Protein AF-A0A5E4R7G2-F1 (afdb_monomer_lite)

Organism: NCBI:txid189913

Sequence (278 aa):
MIGAQIEEIESAIRVGAFKIMEIKEKINNVEDTVFSAFCKEIGVANIRQYEEQDLPAQLERNNRRMDFEAQIERIASTLKFEVSRDTLENVTRWERAVQEGKAELELQRQVKAQLQVDIGHEMSRAVALSETCSDKCRVMEQVDVKIAQIRNELASIHKDIVTVQIQIDECEARIESKKSERHKYQRQCQINGLRLPLLQGNWDDIEDSETSSMSTAELYARDERIRVDFSYLSDSLKNVEEADFKQIAEELQKKINERERILKQIQAPNLKGKNVQD

Radius of gyration: 86.42 Å; chains: 1; bounding box: 148×67×239 Å

Structure (mmCIF, N/CA/C/O backbone):
data_AF-A0A5E4R7G2-F1
#
_entry.id   AF-A0A5E4R7G2-F1
#
loop_
_atom_site.group_PDB
_atom_site.id
_atom_site.type_symbol
_atom_site.label_atom_id
_atom_site.label_alt_id
_atom_site.label_comp_id
_atom_site.label_asym_id
_atom_site.label_entity_id
_atom_site.label_seq_id
_atom_site.pdbx_PDB_ins_code
_atom_site.Cartn_x
_atom_site.Cartn_y
_atom_site.Cartn_z
_atom_site.occupancy
_atom_site.B_iso_or_equiv
_atom_site.auth_seq_id
_atom_site.auth_comp_id
_atom_site.auth_asym_id
_atom_site.auth_atom_id
_atom_site.pdbx_PDB_model_num
ATOM 1 N N . MET A 1 1 ? -16.774 -40.604 126.077 1.00 54.31 1 MET A N 1
ATOM 2 C CA . MET A 1 1 ? -17.052 -39.292 126.703 1.00 54.31 1 MET A CA 1
ATOM 3 C C . MET A 1 1 ? -17.591 -38.273 125.678 1.00 54.31 1 MET A C 1
ATOM 5 O O . MET A 1 1 ? -17.317 -37.094 125.805 1.00 54.31 1 MET A O 1
ATOM 9 N N . ILE A 1 2 ? -18.355 -38.730 124.666 1.00 56.59 2 ILE A N 1
ATOM 10 C CA . ILE A 1 2 ? -18.909 -37.911 123.561 1.00 56.59 2 ILE A CA 1
ATOM 11 C C . ILE A 1 2 ? -20.456 -38.012 123.521 1.00 56.59 2 ILE A C 1
ATOM 13 O O . ILE A 1 2 ? -21.119 -37.055 123.155 1.00 56.59 2 ILE A O 1
ATOM 17 N N . GLY A 1 3 ? -21.057 -39.116 123.996 1.00 58.28 3 GLY A N 1
ATOM 18 C CA . GLY A 1 3 ? -22.521 -39.303 124.025 1.00 58.28 3 GLY A CA 1
ATOM 19 C C . GLY A 1 3 ? -23.289 -38.393 124.996 1.00 58.28 3 GLY A C 1
ATOM 20 O O . GLY A 1 3 ? -24.372 -37.938 124.656 1.00 58.28 3 GLY A O 1
ATOM 21 N N . ALA A 1 4 ? -22.709 -38.043 126.151 1.00 61.12 4 ALA A N 1
ATOM 22 C CA . ALA A 1 4 ? -23.360 -37.143 127.115 1.00 61.12 4 ALA A CA 1
ATOM 23 C C . ALA A 1 4 ? -23.474 -35.695 126.596 1.00 61.12 4 ALA A C 1
ATOM 25 O O . ALA A 1 4 ? -24.438 -35.001 126.895 1.00 61.12 4 ALA A O 1
ATOM 26 N N . GLN A 1 5 ? -22.521 -35.256 125.766 1.00 58.47 5 GLN A N 1
ATOM 27 C CA . GLN A 1 5 ? -22.565 -33.934 125.131 1.00 58.47 5 GLN A CA 1
ATOM 28 C C . GLN A 1 5 ? -23.581 -33.885 123.980 1.00 58.47 5 GLN A C 1
ATOM 30 O O . GLN A 1 5 ? -24.149 -32.832 123.711 1.00 58.47 5 GLN A O 1
ATOM 35 N N . ILE A 1 6 ? -23.853 -35.021 123.329 1.00 61.69 6 ILE A N 1
ATOM 36 C CA . ILE A 1 6 ? -24.897 -35.134 122.301 1.00 61.69 6 ILE A CA 1
ATOM 37 C C . ILE A 1 6 ? -26.288 -35.085 122.947 1.00 61.69 6 ILE A C 1
ATOM 39 O O . ILE A 1 6 ? -27.138 -34.352 122.458 1.00 61.69 6 ILE A O 1
ATOM 43 N N . GLU A 1 7 ? -26.511 -35.763 124.077 1.00 65.25 7 GLU A N 1
ATOM 44 C CA . GLU A 1 7 ? -27.792 -35.697 124.806 1.00 65.25 7 GLU A CA 1
ATOM 45 C C . GLU A 1 7 ? -28.100 -34.305 125.368 1.00 65.25 7 GLU A C 1
ATOM 47 O O . GLU A 1 7 ? -29.253 -33.875 125.353 1.00 65.25 7 GLU A O 1
ATOM 52 N N . GLU A 1 8 ? -27.092 -33.571 125.839 1.00 68.19 8 GLU A N 1
ATOM 53 C CA . GLU A 1 8 ? -27.285 -32.214 126.355 1.00 68.19 8 GLU A CA 1
ATOM 54 C C . GLU A 1 8 ? -27.610 -31.219 125.229 1.00 68.19 8 GLU A C 1
ATOM 56 O O . GLU A 1 8 ? -28.500 -30.378 125.374 1.00 68.19 8 GLU A O 1
ATOM 61 N N . ILE A 1 9 ? -26.973 -31.374 124.064 1.00 68.19 9 ILE A N 1
ATOM 62 C CA . ILE A 1 9 ? -27.299 -30.602 122.860 1.00 68.19 9 ILE A CA 1
ATOM 63 C C . ILE A 1 9 ? -28.672 -31.012 122.307 1.00 68.19 9 ILE A C 1
ATOM 65 O O . ILE A 1 9 ? -29.451 -30.140 121.939 1.00 68.19 9 ILE A O 1
ATOM 69 N N . GLU A 1 10 ? -29.036 -32.296 122.305 1.00 70.19 10 GLU A N 1
ATOM 70 C CA . GLU A 1 10 ? -30.374 -32.755 121.909 1.00 70.19 10 GLU A CA 1
ATOM 71 C C . GLU A 1 10 ? -31.469 -32.259 122.858 1.00 70.19 10 GLU A C 1
ATOM 73 O O . GLU A 1 10 ? -32.545 -31.869 122.411 1.00 70.19 10 GLU A O 1
ATOM 78 N N . SER A 1 11 ? -31.202 -32.245 124.163 1.00 68.50 11 SER A N 1
ATOM 79 C CA . SER A 1 11 ? -32.068 -31.662 125.188 1.00 68.50 11 SER A CA 1
ATOM 80 C C . SER A 1 11 ? -32.246 -30.161 124.957 1.00 68.50 11 SER A C 1
ATOM 82 O O . SER A 1 11 ? -33.376 -29.673 124.888 1.00 68.50 11 SER A O 1
ATOM 84 N N . ALA A 1 12 ? -31.153 -29.429 124.727 1.00 72.75 12 ALA A N 1
ATOM 85 C CA . ALA A 1 12 ? -31.194 -28.006 124.410 1.00 72.75 12 ALA A CA 1
ATOM 86 C C . ALA A 1 12 ? -31.918 -27.721 123.081 1.00 72.75 12 ALA A C 1
ATOM 88 O O . ALA A 1 12 ? -32.685 -26.762 123.004 1.00 72.75 12 ALA A O 1
ATOM 89 N N . ILE A 1 13 ? -31.753 -28.573 122.062 1.00 76.44 13 ILE A N 1
ATOM 90 C CA . ILE A 1 13 ? -32.493 -28.504 120.794 1.00 76.44 13 ILE A CA 1
ATOM 91 C C . ILE A 1 13 ? -33.978 -28.794 121.021 1.00 76.44 13 ILE A C 1
ATOM 93 O O . ILE A 1 13 ? -34.806 -28.086 120.460 1.00 76.44 13 ILE A O 1
ATOM 97 N N . ARG A 1 14 ? -34.353 -29.768 121.861 1.00 76.00 14 ARG A N 1
ATOM 98 C CA . ARG A 1 14 ? -35.763 -30.060 122.188 1.00 76.00 14 ARG A CA 1
ATOM 99 C C . ARG A 1 14 ? -36.415 -28.925 122.966 1.00 76.00 14 ARG A C 1
ATOM 101 O O . ARG A 1 14 ? -37.535 -28.540 122.650 1.00 76.00 14 ARG A O 1
ATOM 108 N N . VAL A 1 15 ? -35.717 -28.354 123.944 1.00 76.88 15 VAL A N 1
ATOM 109 C CA . VAL A 1 15 ? -36.205 -27.193 124.704 1.00 76.88 15 VAL A CA 1
ATOM 110 C C . VAL A 1 15 ? -36.281 -25.958 123.806 1.00 76.88 15 VAL A C 1
ATOM 112 O O . VAL A 1 15 ? -37.252 -25.205 123.875 1.00 76.88 15 VAL A O 1
ATOM 115 N N . GLY A 1 16 ? -35.299 -25.767 122.923 1.00 72.50 16 GLY A N 1
ATOM 116 C CA . GLY A 1 16 ? -35.323 -24.748 121.878 1.00 72.50 16 GLY A CA 1
ATOM 117 C C . GLY A 1 16 ? -36.505 -24.934 120.927 1.00 72.50 16 GLY A C 1
ATOM 118 O O . GLY A 1 16 ? -37.232 -23.981 120.676 1.00 72.50 16 GLY A O 1
ATOM 119 N N . ALA A 1 17 ? -36.767 -26.162 120.479 1.00 76.12 17 ALA A N 1
ATOM 120 C CA . ALA A 1 17 ? -37.900 -26.507 119.626 1.00 76.12 17 ALA A CA 1
ATOM 121 C C . ALA A 1 17 ? -39.241 -26.258 120.327 1.00 76.12 17 ALA A C 1
ATOM 123 O O . ALA A 1 17 ? -40.153 -25.715 119.710 1.00 76.12 17 ALA A O 1
ATOM 124 N N . PHE A 1 18 ? -39.348 -26.574 121.621 1.00 79.00 18 PHE A N 1
ATOM 125 C CA . PHE A 1 18 ? -40.556 -26.327 122.409 1.00 79.00 18 PHE A CA 1
ATOM 126 C C . PHE A 1 18 ? -40.821 -24.828 122.587 1.00 79.00 18 PHE A C 1
ATOM 128 O O . PHE A 1 18 ? -41.935 -24.366 122.358 1.00 79.00 18 PHE A O 1
ATOM 135 N N . LYS A 1 19 ? -39.780 -24.043 122.902 1.00 77.38 19 LYS A N 1
ATOM 136 C CA . LYS A 1 19 ? -39.876 -22.575 122.970 1.00 77.38 19 LYS A CA 1
ATOM 137 C C . LYS A 1 19 ? -40.222 -21.963 121.617 1.00 77.38 19 LYS A C 1
ATOM 139 O O . LYS A 1 19 ? -41.023 -21.040 121.558 1.00 77.38 19 LYS A O 1
ATOM 144 N N . ILE A 1 20 ? -39.660 -22.486 120.527 1.00 79.69 20 ILE A N 1
ATOM 145 C CA . ILE A 1 20 ? -40.026 -22.074 119.167 1.00 79.69 20 ILE A CA 1
ATOM 146 C C . ILE A 1 20 ? -41.500 -22.391 118.896 1.00 79.69 20 ILE A C 1
ATOM 148 O O . ILE A 1 20 ? -42.179 -21.570 118.294 1.00 79.69 20 ILE A O 1
ATOM 152 N N . MET A 1 21 ? -42.011 -23.539 119.345 1.00 77.81 21 MET A N 1
ATOM 153 C CA . MET A 1 21 ? -43.414 -23.916 119.161 1.00 77.81 21 MET A CA 1
ATOM 154 C C . MET A 1 21 ? -44.357 -22.995 119.942 1.00 77.81 21 MET A C 1
ATOM 156 O O . MET A 1 21 ? -45.322 -22.493 119.376 1.00 77.81 21 MET A O 1
ATOM 160 N N . GLU A 1 22 ? -44.026 -22.693 121.197 1.00 79.06 22 GLU A N 1
ATOM 161 C CA . GLU A 1 22 ? -44.803 -21.778 122.037 1.00 79.06 22 GLU A CA 1
ATOM 162 C C . GLU A 1 22 ? -44.789 -20.342 121.484 1.00 79.06 22 GLU A C 1
ATOM 164 O O . GLU A 1 22 ? -45.810 -19.655 121.467 1.00 79.06 22 GLU A O 1
ATOM 169 N N . ILE A 1 23 ? -43.636 -19.878 120.990 1.00 79.88 23 ILE A N 1
ATOM 170 C CA . ILE A 1 23 ? -43.518 -18.566 120.343 1.00 79.88 23 ILE A CA 1
ATOM 171 C C . ILE A 1 23 ? -44.298 -18.548 119.027 1.00 79.88 23 ILE A C 1
ATOM 173 O O . ILE A 1 23 ? -45.003 -17.577 118.775 1.00 79.88 23 ILE A O 1
ATOM 177 N N . LYS A 1 24 ? -44.238 -19.614 118.219 1.00 78.75 24 LYS A N 1
ATOM 178 C CA . LYS A 1 24 ? -45.044 -19.746 116.996 1.00 78.75 24 LYS A CA 1
ATOM 179 C C . LYS A 1 24 ? -46.536 -19.688 117.299 1.00 78.75 24 LYS A C 1
ATOM 181 O O . LYS A 1 24 ? -47.256 -18.984 116.614 1.00 78.75 24 LYS A O 1
ATOM 186 N N . GLU A 1 25 ? -47.005 -20.361 118.343 1.00 79.19 25 GLU A N 1
ATOM 187 C CA . GLU A 1 25 ? -48.418 -20.336 118.733 1.00 79.19 25 GLU A CA 1
ATOM 188 C C . GLU A 1 25 ? -48.860 -18.947 119.225 1.00 79.19 25 GLU A C 1
ATOM 190 O O . GLU A 1 25 ? -49.940 -18.468 118.877 1.00 79.19 25 GLU A O 1
ATOM 195 N N . LYS A 1 26 ? -47.997 -18.244 119.971 1.00 79.38 26 LYS A N 1
ATOM 196 C CA . LYS A 1 26 ? -48.241 -16.848 120.368 1.00 79.38 26 LYS A CA 1
ATOM 197 C C . LYS A 1 26 ? -48.268 -15.904 119.168 1.00 79.38 26 LYS A C 1
ATOM 199 O O . LYS A 1 26 ? -49.148 -15.052 119.111 1.00 79.38 26 LYS A O 1
ATOM 204 N N . ILE A 1 27 ? -47.348 -16.067 118.216 1.00 80.38 27 ILE A N 1
ATOM 205 C CA . ILE A 1 27 ? -47.341 -15.321 116.949 1.00 80.38 27 ILE A CA 1
ATOM 206 C C . ILE A 1 27 ? -48.639 -15.591 116.193 1.00 80.38 27 ILE A C 1
ATOM 208 O O . ILE A 1 27 ? -49.315 -14.645 115.808 1.00 80.38 27 ILE A O 1
ATOM 212 N N . ASN A 1 28 ? -49.045 -16.856 116.100 1.00 81.69 28 ASN A N 1
ATOM 213 C CA . ASN A 1 28 ? -50.257 -17.246 115.403 1.00 81.69 28 ASN A CA 1
ATOM 214 C C . ASN A 1 28 ? -51.512 -16.583 115.988 1.00 81.69 28 ASN A C 1
ATOM 216 O O . ASN A 1 28 ? -52.344 -16.071 115.251 1.00 81.69 28 ASN A O 1
ATOM 220 N N . ASN A 1 29 ? -51.629 -16.534 117.315 1.00 79.00 29 ASN A N 1
ATOM 221 C CA . ASN A 1 29 ? -52.751 -15.874 117.986 1.00 79.00 29 ASN A CA 1
ATOM 222 C C . ASN A 1 29 ? -52.747 -14.345 117.792 1.00 79.00 29 ASN A C 1
ATOM 224 O O . ASN A 1 29 ? -53.808 -13.717 117.720 1.00 79.00 29 ASN A O 1
ATOM 228 N N . VAL A 1 30 ? -51.564 -13.727 117.715 1.00 81.44 30 VAL A N 1
ATOM 229 C CA . VAL A 1 30 ? -51.421 -12.290 117.428 1.00 81.44 30 VAL A CA 1
ATOM 230 C C . VAL A 1 30 ? -51.769 -11.991 115.968 1.00 81.44 30 VAL A C 1
ATOM 232 O O . VAL A 1 30 ? -52.488 -11.034 115.698 1.00 81.44 30 VAL A O 1
ATOM 235 N N . GLU A 1 31 ? -51.333 -12.825 115.028 1.00 78.06 31 GLU A N 1
ATOM 236 C CA . GLU A 1 31 ? -51.709 -12.729 113.615 1.00 78.06 31 GLU A CA 1
ATOM 237 C C . GLU A 1 31 ? -53.228 -12.835 113.438 1.00 78.06 31 GLU A C 1
ATOM 239 O O . GLU A 1 31 ? -53.839 -11.963 112.822 1.00 78.06 31 GLU A O 1
ATOM 244 N N . ASP A 1 32 ? -53.861 -13.831 114.059 1.00 78.50 32 ASP A N 1
ATOM 245 C CA . ASP A 1 32 ? -55.305 -14.057 113.947 1.00 78.50 32 ASP A CA 1
ATOM 246 C C . ASP A 1 32 ? -56.116 -12.886 114.512 1.00 78.50 32 ASP A C 1
ATOM 248 O O . ASP A 1 32 ? -57.177 -12.552 113.988 1.00 78.50 32 ASP A O 1
ATOM 252 N N . THR A 1 33 ? -55.619 -12.226 115.564 1.00 78.12 33 THR A N 1
ATOM 253 C CA . THR A 1 33 ? -56.285 -11.062 116.169 1.00 78.12 33 THR A CA 1
ATOM 254 C C . THR A 1 33 ? -56.099 -9.797 115.339 1.00 78.12 33 THR A C 1
ATOM 256 O O . THR A 1 33 ? -57.088 -9.113 115.052 1.00 78.12 33 THR A O 1
ATOM 259 N N . VAL A 1 34 ? -54.869 -9.508 114.905 1.00 81.75 34 VAL A N 1
ATOM 260 C CA . VAL A 1 34 ? -54.533 -8.325 114.095 1.00 81.75 34 VAL A CA 1
ATOM 261 C C . VAL A 1 34 ? -55.188 -8.393 112.713 1.00 81.75 34 VAL A C 1
ATOM 263 O O . VAL A 1 34 ? -55.754 -7.401 112.255 1.00 81.75 34 VAL A O 1
ATOM 266 N N . PHE A 1 35 ? -55.190 -9.565 112.072 1.00 77.94 35 PHE A N 1
ATOM 267 C CA . PHE A 1 35 ? -55.760 -9.765 110.738 1.00 77.94 35 PHE A CA 1
ATOM 268 C C . PHE A 1 35 ? -57.218 -10.249 110.749 1.00 77.94 35 PHE A C 1
ATOM 270 O O . PHE A 1 35 ? -57.777 -10.486 109.679 1.00 77.94 35 PHE A O 1
ATOM 277 N N . SER A 1 36 ? -57.885 -10.346 111.910 1.00 75.25 36 SER A N 1
ATOM 278 C CA . SER A 1 36 ? -59.279 -10.828 111.995 1.00 75.25 36 SE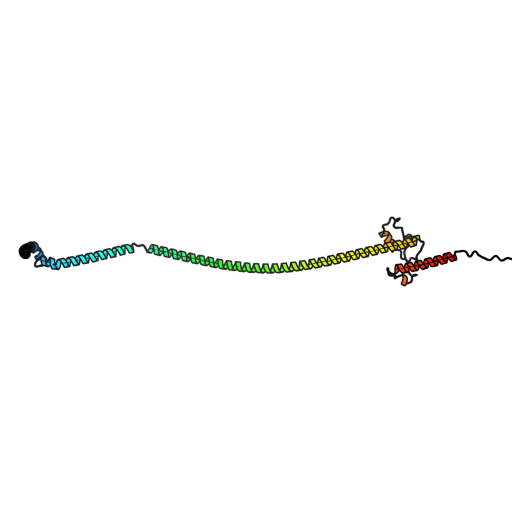R A CA 1
ATOM 279 C C . SER A 1 36 ? -60.264 -10.014 111.148 1.00 75.25 36 SER A C 1
ATOM 281 O O . SER A 1 36 ? -61.191 -10.577 110.566 1.00 75.25 36 SER A O 1
ATOM 283 N N . ALA A 1 37 ? -60.072 -8.693 111.069 1.00 78.19 37 ALA A N 1
ATOM 284 C CA . ALA A 1 37 ? -60.906 -7.806 110.262 1.00 78.19 37 ALA A CA 1
ATOM 285 C C . ALA A 1 37 ? -60.712 -8.070 108.759 1.00 78.19 37 ALA A C 1
ATOM 287 O O . ALA A 1 37 ? -61.686 -8.212 108.028 1.00 78.19 37 ALA A O 1
ATOM 288 N N . PHE A 1 38 ? -59.458 -8.235 108.335 1.00 77.12 38 PHE A N 1
ATOM 289 C CA . PHE A 1 38 ? -59.067 -8.509 106.951 1.00 77.12 38 PHE A CA 1
ATOM 290 C C . PHE A 1 38 ? -59.506 -9.907 106.484 1.00 77.12 38 PHE A C 1
ATOM 292 O O . PHE A 1 38 ? -60.064 -10.065 105.401 1.00 77.12 38 PHE A O 1
ATOM 299 N N . CYS A 1 39 ? -59.347 -10.923 107.338 1.00 77.06 39 CYS A N 1
ATOM 300 C CA . CYS A 1 39 ? -59.764 -12.294 107.039 1.00 77.06 39 CYS A CA 1
ATOM 301 C C . CYS A 1 39 ? -61.288 -12.406 106.852 1.00 77.06 39 CYS A C 1
ATOM 303 O O . CYS A 1 39 ? -61.752 -13.122 105.965 1.00 77.06 39 CYS A O 1
ATOM 305 N N . LYS A 1 40 ? -62.074 -11.647 107.632 1.00 76.75 40 LYS A N 1
ATOM 306 C CA . LYS A 1 40 ? -63.539 -11.565 107.484 1.00 76.75 40 LYS A CA 1
ATOM 307 C C . LYS A 1 40 ? -63.978 -10.865 106.200 1.00 76.75 40 LYS A C 1
ATOM 309 O O . LYS A 1 40 ? -65.009 -11.231 105.650 1.00 76.75 40 LYS A O 1
ATOM 314 N N . GLU A 1 41 ? -63.225 -9.867 105.751 1.00 78.44 41 GLU A N 1
ATOM 315 C CA . GLU A 1 41 ? -63.537 -9.097 104.545 1.00 78.44 41 GLU A CA 1
ATOM 316 C C . GLU A 1 41 ? -63.268 -9.899 103.263 1.00 78.44 41 GLU A C 1
ATOM 318 O O . GLU A 1 41 ? -64.043 -9.823 102.312 1.00 78.44 41 GLU A O 1
ATOM 323 N N . ILE A 1 42 ? -62.214 -10.721 103.258 1.00 73.44 42 ILE A N 1
ATOM 324 C CA . ILE A 1 42 ? -61.803 -11.529 102.095 1.00 73.44 42 ILE A CA 1
ATOM 325 C C . ILE A 1 42 ? -62.413 -12.943 102.127 1.00 73.44 42 ILE A C 1
ATOM 327 O O . ILE A 1 42 ? -62.499 -13.604 101.095 1.00 73.44 42 ILE A O 1
ATOM 331 N N . GLY A 1 43 ? -62.901 -13.399 103.286 1.00 72.56 43 GLY A N 1
ATOM 332 C CA . GLY A 1 43 ? -63.592 -14.685 103.433 1.00 72.56 43 GLY A CA 1
ATOM 333 C C . GLY A 1 43 ? -62.665 -15.889 103.638 1.00 72.56 43 GLY A C 1
ATOM 334 O O . GLY A 1 43 ? -63.013 -16.997 103.238 1.00 72.56 43 GLY A O 1
ATOM 335 N N . VAL A 1 44 ? -61.504 -15.688 104.267 1.00 79.12 44 VAL A N 1
ATOM 336 C CA . VAL A 1 44 ? -60.522 -16.737 104.616 1.00 79.12 44 VAL A CA 1
ATOM 337 C C . VAL A 1 44 ? -60.485 -16.970 106.129 1.00 79.12 44 VAL A C 1
ATOM 339 O O . VAL A 1 44 ? -60.709 -16.047 106.909 1.00 79.12 44 VAL A O 1
ATOM 342 N N . ALA A 1 45 ? -60.224 -18.206 106.571 1.00 74.19 45 ALA A N 1
ATOM 343 C CA . ALA A 1 45 ? -60.319 -18.566 107.992 1.00 74.19 45 ALA A CA 1
ATOM 344 C C . ALA A 1 45 ? -59.149 -18.032 108.839 1.00 74.19 45 ALA A C 1
ATOM 346 O O . ALA A 1 45 ? -59.312 -17.786 110.032 1.00 74.19 45 ALA A O 1
ATOM 347 N N . ASN A 1 46 ? -57.973 -17.879 108.231 1.00 75.25 46 ASN A N 1
ATOM 348 C CA . ASN A 1 46 ? -56.748 -17.403 108.868 1.00 75.25 46 ASN A CA 1
ATOM 349 C C . ASN A 1 46 ? -55.826 -16.796 107.790 1.00 75.25 46 ASN A C 1
ATOM 351 O O . ASN A 1 46 ? -55.845 -17.264 106.648 1.00 75.25 46 ASN A O 1
ATOM 355 N N . ILE A 1 47 ? -55.008 -15.799 108.145 1.00 76.75 47 ILE A N 1
ATOM 356 C CA . ILE A 1 47 ? -54.079 -15.106 107.237 1.00 76.75 47 ILE A CA 1
ATOM 357 C C . ILE A 1 47 ? -53.138 -16.078 106.504 1.00 76.75 47 ILE A C 1
ATOM 359 O O . ILE A 1 47 ? -52.843 -15.880 105.329 1.00 76.75 47 ILE A O 1
ATOM 363 N N . ARG A 1 48 ? -52.783 -17.205 107.135 1.00 80.38 48 ARG A N 1
ATOM 364 C CA . ARG A 1 48 ? -51.913 -18.236 106.539 1.00 80.38 48 ARG A CA 1
ATOM 365 C C . ARG A 1 48 ? -52.499 -18.901 105.293 1.00 80.38 48 ARG A C 1
ATOM 367 O O . ARG A 1 48 ? -51.756 -19.202 104.371 1.00 80.38 48 ARG A O 1
ATOM 374 N N . GLN A 1 49 ? -53.819 -19.106 105.226 1.00 75.50 49 GLN A N 1
ATOM 375 C CA . GLN A 1 49 ? -54.449 -19.701 104.033 1.00 75.50 49 GLN A CA 1
ATOM 376 C C . GLN A 1 49 ? -54.316 -18.781 102.815 1.00 75.50 49 GLN A C 1
ATOM 378 O O . GLN A 1 49 ? -54.056 -19.241 101.705 1.00 75.50 49 GLN A O 1
ATOM 383 N N . TYR A 1 50 ? -54.446 -17.473 103.040 1.00 78.81 50 TYR A N 1
ATOM 384 C CA . TYR A 1 50 ? -54.242 -16.468 102.006 1.00 78.81 50 TYR A CA 1
ATOM 385 C C . TYR A 1 50 ? -52.773 -16.409 101.564 1.00 78.81 50 TYR A C 1
ATOM 387 O O . TYR A 1 50 ? -52.494 -16.372 100.368 1.00 78.81 50 TYR A O 1
ATOM 395 N N . GLU A 1 51 ? -51.831 -16.468 102.510 1.00 79.00 51 GLU A N 1
ATOM 396 C CA . GLU A 1 51 ? -50.390 -16.467 102.224 1.00 79.00 51 GLU A CA 1
ATOM 397 C C . GLU A 1 51 ? -49.892 -17.743 101.524 1.00 79.00 51 GLU A C 1
ATOM 399 O O . GLU A 1 51 ? -48.998 -17.662 100.684 1.00 79.00 51 GLU A O 1
ATOM 404 N N . GLU A 1 52 ? -50.461 -18.912 101.831 1.00 77.94 52 GLU A N 1
ATOM 405 C CA . GLU A 1 52 ? -50.032 -20.197 101.260 1.00 77.94 52 GLU A CA 1
ATOM 406 C C . GLU A 1 52 ? -50.668 -20.508 99.899 1.00 77.94 52 GLU A C 1
ATOM 408 O O . GLU A 1 52 ? -50.038 -21.174 99.076 1.00 77.94 52 GLU A O 1
ATOM 413 N N . GLN A 1 53 ? -51.896 -20.045 99.634 1.00 73.94 53 GLN A N 1
ATOM 414 C CA . GLN A 1 53 ? -52.643 -20.442 98.435 1.00 73.94 53 GLN A CA 1
ATOM 415 C C . GLN A 1 53 ? -52.874 -19.291 97.448 1.00 73.94 53 GLN A C 1
ATOM 417 O O . GLN A 1 53 ? -52.555 -19.419 96.262 1.00 73.94 53 GLN A O 1
ATOM 422 N N . ASP A 1 54 ? -53.402 -18.160 97.914 1.00 76.81 54 ASP A N 1
ATOM 423 C CA . ASP A 1 54 ? -53.830 -17.069 97.031 1.00 76.81 54 ASP A CA 1
ATOM 424 C C . ASP A 1 54 ? -52.690 -16.102 96.695 1.00 76.81 54 ASP A C 1
ATOM 426 O O . ASP A 1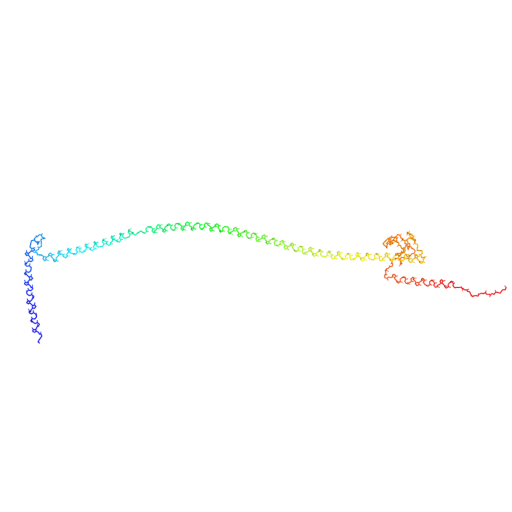 54 ? -52.571 -15.645 95.553 1.00 76.81 54 ASP A O 1
ATOM 430 N N . LEU A 1 55 ? -51.810 -15.826 97.658 1.00 82.00 55 LEU A N 1
ATOM 431 C CA . LEU A 1 55 ? -50.666 -14.935 97.486 1.00 82.00 55 LEU A CA 1
ATOM 432 C C . LEU A 1 55 ? -49.648 -15.465 96.453 1.00 82.00 55 LEU A C 1
ATOM 434 O O . LEU A 1 55 ? -49.263 -14.688 95.573 1.00 82.00 55 LEU A O 1
ATOM 438 N N . PRO A 1 56 ? -49.248 -16.757 96.442 1.00 84.81 56 PRO A N 1
ATOM 439 C CA . PRO A 1 56 ? -48.319 -17.279 95.439 1.00 84.81 56 PRO A CA 1
ATOM 440 C C . PRO A 1 56 ? -48.938 -17.309 94.040 1.00 84.81 56 PRO A C 1
ATOM 442 O O . PRO A 1 56 ? -48.267 -16.974 93.067 1.00 84.81 56 PRO A O 1
ATOM 445 N N . ALA A 1 57 ? -50.232 -17.632 93.928 1.00 84.31 57 ALA A N 1
ATOM 446 C CA . ALA A 1 57 ? -50.948 -17.622 92.654 1.00 84.31 57 ALA A CA 1
ATOM 447 C C . ALA A 1 57 ? -51.082 -16.200 92.074 1.00 84.31 57 ALA A C 1
ATOM 449 O O . ALA A 1 57 ? -50.967 -16.008 90.859 1.00 84.31 57 ALA A O 1
ATOM 450 N N . GLN A 1 58 ? -51.298 -15.188 92.924 1.00 82.56 58 GLN A N 1
ATOM 451 C CA . GLN A 1 58 ? -51.283 -13.783 92.507 1.00 82.56 58 GLN A CA 1
ATOM 452 C C . GLN A 1 58 ? -49.882 -13.319 92.099 1.00 82.56 58 GLN A C 1
ATOM 454 O O . GLN A 1 58 ? -49.748 -12.681 91.053 1.00 82.56 58 GLN A O 1
ATOM 459 N N . LEU A 1 59 ? -48.846 -13.672 92.865 1.00 87.06 59 LEU A N 1
ATOM 460 C CA . LEU A 1 59 ? -47.452 -13.373 92.524 1.00 87.06 59 LEU A CA 1
ATOM 461 C C . LEU A 1 59 ? -47.041 -14.027 91.201 1.00 87.06 59 LEU A C 1
ATOM 463 O O . LEU A 1 59 ? -46.448 -13.364 90.357 1.00 87.06 59 LEU A O 1
ATOM 467 N N . GLU A 1 60 ? -47.411 -15.287 90.964 1.00 88.81 60 GLU A N 1
ATOM 468 C CA . GLU A 1 60 ? -47.113 -15.987 89.712 1.00 88.81 60 GLU A CA 1
ATOM 469 C C . GLU A 1 60 ? -47.845 -15.358 88.519 1.00 88.81 60 GLU A C 1
ATOM 471 O O . GLU A 1 60 ? -47.249 -15.150 87.461 1.00 88.81 60 GLU A O 1
ATOM 476 N N . ARG A 1 61 ? -49.124 -14.989 88.677 1.00 89.19 61 ARG A N 1
ATOM 477 C CA . ARG A 1 61 ? -49.867 -14.249 87.642 1.00 89.19 61 ARG A CA 1
ATOM 478 C C . ARG A 1 61 ? -49.236 -12.893 87.354 1.00 89.19 61 ARG A C 1
ATOM 480 O O . ARG A 1 61 ? -49.180 -12.503 86.191 1.00 89.19 61 ARG A O 1
ATOM 487 N N . ASN A 1 62 ? -48.777 -12.183 88.382 1.00 91.56 62 ASN A N 1
ATOM 488 C CA . ASN A 1 62 ? -48.131 -10.888 88.214 1.00 91.56 62 ASN A CA 1
ATOM 489 C C . ASN A 1 62 ? -46.764 -11.029 87.528 1.00 91.56 62 ASN A C 1
ATOM 491 O O . ASN A 1 62 ? -46.489 -10.300 86.582 1.00 91.56 62 ASN A O 1
ATOM 495 N N . ASN A 1 63 ? -45.971 -12.037 87.906 1.00 91.50 63 ASN A N 1
ATOM 496 C CA . ASN A 1 63 ? -44.711 -12.367 87.239 1.00 91.50 63 ASN A CA 1
ATOM 497 C C . ASN A 1 63 ? -44.933 -12.722 85.764 1.00 91.50 63 ASN A C 1
ATOM 499 O O . ASN A 1 63 ? -44.291 -12.142 84.899 1.00 91.50 63 ASN A O 1
ATOM 503 N N . ARG A 1 64 ? -45.915 -13.579 85.446 1.00 93.69 64 ARG A N 1
ATOM 504 C CA . ARG A 1 64 ? -46.253 -13.896 84.046 1.00 93.69 64 ARG A CA 1
ATOM 505 C C . ARG A 1 64 ? -46.736 -12.668 83.273 1.00 93.69 64 ARG A C 1
ATOM 507 O O . ARG A 1 64 ? -46.425 -12.537 82.094 1.00 93.69 64 ARG A O 1
ATOM 514 N N . ARG A 1 65 ? -47.501 -11.770 83.906 1.00 93.50 65 ARG A N 1
ATOM 515 C CA . ARG A 1 65 ? -47.898 -10.495 83.285 1.00 93.50 65 ARG A CA 1
ATOM 516 C C . ARG A 1 65 ? -46.681 -9.628 82.991 1.00 93.50 65 ARG A C 1
ATOM 518 O O . ARG A 1 65 ? -46.572 -9.181 81.858 1.00 93.50 65 ARG A O 1
ATOM 525 N N . MET A 1 66 ? -45.762 -9.478 83.944 1.00 93.56 66 MET A N 1
ATOM 526 C CA . MET A 1 66 ? -44.498 -8.766 83.738 1.00 93.56 66 MET A CA 1
ATOM 527 C C . MET A 1 66 ? -43.660 -9.395 82.620 1.00 93.56 66 MET A C 1
ATOM 529 O O . MET A 1 66 ? -43.125 -8.667 81.790 1.00 93.56 66 MET A O 1
ATOM 533 N N . ASP A 1 67 ? -43.595 -10.726 82.533 1.00 94.75 67 ASP A N 1
ATOM 534 C CA . ASP A 1 67 ? -42.889 -11.422 81.453 1.00 94.75 67 ASP A CA 1
ATOM 535 C C . ASP A 1 67 ? -43.516 -11.133 80.081 1.00 94.75 67 ASP A C 1
ATOM 537 O O . ASP A 1 67 ? -42.802 -10.891 79.105 1.00 94.75 67 ASP A O 1
ATOM 541 N N . PHE A 1 68 ? -44.851 -11.127 79.988 1.00 95.94 68 PHE A N 1
ATOM 542 C CA . PHE A 1 68 ? -45.551 -10.759 78.756 1.00 95.94 68 PHE A CA 1
ATOM 543 C C . PHE A 1 68 ? -45.385 -9.278 78.418 1.00 95.94 68 PHE A C 1
ATOM 545 O O . PHE A 1 68 ? -45.175 -8.953 77.253 1.00 95.94 68 PHE A O 1
ATOM 552 N N . GLU A 1 69 ? -45.428 -8.383 79.402 1.00 95.44 69 GLU A N 1
ATOM 553 C CA . GLU A 1 69 ? -45.169 -6.953 79.208 1.00 95.44 69 GLU A CA 1
ATOM 554 C C . GLU A 1 69 ? -43.742 -6.717 78.706 1.00 95.44 69 GLU A C 1
ATOM 556 O O . GLU A 1 69 ? -43.556 -6.025 77.707 1.00 95.44 69 GLU A O 1
ATOM 561 N N . ALA A 1 70 ? -42.749 -7.396 79.284 1.00 95.00 70 ALA A N 1
ATOM 562 C CA . ALA A 1 70 ? -41.367 -7.344 78.818 1.00 95.00 70 ALA A CA 1
ATOM 563 C C . ALA A 1 70 ? -41.216 -7.886 77.385 1.00 95.00 70 ALA A C 1
ATOM 565 O O . ALA A 1 70 ? -40.471 -7.325 76.577 1.00 95.00 70 ALA A O 1
ATOM 566 N N . GLN A 1 71 ? -41.931 -8.959 77.026 1.00 96.38 71 GLN A N 1
ATOM 567 C CA . GLN A 1 71 ? -41.956 -9.470 75.651 1.00 96.38 71 GLN A CA 1
ATOM 568 C C . GLN A 1 71 ? -42.619 -8.486 74.685 1.00 96.38 71 GLN A C 1
ATOM 570 O O . GLN A 1 71 ? -42.098 -8.273 73.591 1.00 96.38 71 GLN A O 1
ATOM 575 N N . ILE A 1 72 ? -43.731 -7.863 75.081 1.00 95.81 72 ILE A N 1
ATOM 576 C CA . ILE A 1 72 ? -44.425 -6.848 74.284 1.00 95.81 72 ILE A CA 1
ATOM 577 C C . ILE A 1 72 ? -43.511 -5.644 74.063 1.00 95.81 72 ILE A C 1
ATOM 579 O O . ILE A 1 72 ? -43.370 -5.202 72.926 1.00 95.81 72 ILE A O 1
ATOM 583 N N . GLU A 1 73 ? -42.838 -5.147 75.101 1.00 95.50 73 GLU A N 1
ATOM 584 C CA . GLU A 1 73 ? -41.873 -4.051 74.979 1.00 95.50 73 GLU A CA 1
ATOM 585 C C . GLU A 1 73 ? -40.687 -4.428 74.090 1.00 95.50 73 GLU A C 1
ATOM 587 O O . GLU A 1 73 ? -40.255 -3.634 73.247 1.00 95.50 73 GLU A O 1
ATOM 592 N N . ARG A 1 74 ? -40.182 -5.661 74.205 1.00 96.06 74 ARG A N 1
ATOM 593 C CA . ARG A 1 74 ? -39.110 -6.158 73.339 1.00 96.06 74 ARG A CA 1
ATOM 594 C C . ARG A 1 74 ? -39.554 -6.217 71.882 1.00 96.06 74 ARG A C 1
ATOM 596 O O . ARG A 1 74 ? -38.865 -5.670 71.031 1.00 96.06 74 ARG A O 1
ATOM 603 N N . ILE A 1 75 ? -40.718 -6.801 71.599 1.00 95.38 75 ILE A N 1
ATOM 604 C CA . ILE A 1 75 ? -41.272 -6.872 70.241 1.00 95.38 75 ILE A CA 1
ATOM 605 C C . ILE A 1 75 ? -41.531 -5.461 69.705 1.00 95.38 75 ILE A C 1
ATOM 607 O O . ILE A 1 75 ? -41.134 -5.153 68.582 1.00 95.38 75 ILE A O 1
ATOM 611 N N . ALA A 1 76 ? -42.126 -4.581 70.511 1.00 94.12 76 ALA A N 1
ATOM 612 C CA . ALA A 1 76 ? -42.418 -3.203 70.136 1.00 94.12 76 ALA A CA 1
ATOM 613 C C . ALA A 1 76 ? -41.144 -2.396 69.858 1.00 94.12 76 ALA A C 1
ATOM 615 O O . ALA A 1 76 ? -41.120 -1.612 68.911 1.00 94.12 76 ALA A O 1
ATOM 616 N N . SER A 1 77 ? -40.079 -2.587 70.640 1.00 92.06 77 SER A N 1
ATOM 617 C CA . SER A 1 77 ? -38.788 -1.935 70.392 1.00 92.06 77 SER A CA 1
ATOM 618 C C . SER A 1 77 ? -38.116 -2.457 69.120 1.00 92.06 77 SER A C 1
ATOM 620 O O . SER A 1 77 ? -37.679 -1.641 68.310 1.00 92.06 77 SER A O 1
ATOM 622 N N . THR A 1 78 ? -38.118 -3.772 68.864 1.00 91.50 78 THR A N 1
ATOM 623 C CA . THR A 1 78 ? -37.625 -4.325 67.587 1.00 91.50 78 THR A CA 1
ATOM 624 C C . THR A 1 78 ? -38.452 -3.873 66.389 1.00 91.50 78 THR A C 1
ATOM 626 O O . THR A 1 78 ? -37.885 -3.536 65.356 1.00 91.50 78 THR A O 1
ATOM 629 N N . LEU A 1 79 ? -39.779 -3.802 66.523 1.00 89.44 79 LEU A N 1
ATOM 630 C CA . LEU A 1 79 ? -40.656 -3.321 65.461 1.00 89.44 79 LEU A CA 1
ATOM 631 C C . LEU A 1 79 ? -40.389 -1.844 65.169 1.00 89.44 79 LEU A C 1
ATOM 633 O O . LEU A 1 79 ? -40.242 -1.473 64.012 1.00 89.44 79 LEU A O 1
ATOM 637 N N . LYS A 1 80 ? -40.274 -1.003 66.205 1.00 88.69 80 LYS A N 1
ATOM 638 C CA . LYS A 1 80 ? -39.904 0.411 66.044 1.00 88.69 80 LYS A CA 1
ATOM 639 C C . LYS A 1 80 ? -38.543 0.560 65.370 1.00 88.69 80 LYS A C 1
ATOM 641 O O . LYS A 1 80 ? -38.422 1.400 64.489 1.00 88.69 80 LYS A O 1
ATOM 646 N N . PHE A 1 81 ? -37.557 -0.257 65.743 1.00 88.12 81 PHE A N 1
ATOM 647 C CA . PHE A 1 81 ? -36.235 -0.256 65.117 1.00 88.12 81 PHE A CA 1
ATOM 648 C C . PHE A 1 81 ? -36.307 -0.612 63.627 1.00 88.12 81 PHE A C 1
ATOM 650 O O . PHE A 1 81 ? -35.786 0.139 62.808 1.00 88.12 81 PHE A O 1
ATOM 657 N N . GLU A 1 82 ? -36.997 -1.696 63.264 1.00 82.38 82 GLU A N 1
ATOM 658 C CA . GLU A 1 82 ? -37.140 -2.114 61.862 1.00 82.38 82 GLU A CA 1
ATOM 659 C C . GLU A 1 82 ? -37.985 -1.132 61.037 1.00 82.38 82 GLU A C 1
ATOM 661 O O . GLU A 1 82 ? -37.641 -0.842 59.899 1.00 82.38 82 GLU A O 1
ATOM 666 N N . VAL A 1 83 ? -39.037 -0.543 61.613 1.00 81.50 83 VAL A N 1
ATOM 667 C CA . VAL A 1 83 ? -39.830 0.510 60.952 1.00 81.50 83 VAL A CA 1
ATOM 668 C C . VAL A 1 83 ? -39.019 1.798 60.781 1.00 81.50 83 VAL A C 1
ATOM 670 O O . VAL A 1 83 ? -39.164 2.487 59.777 1.00 81.50 83 VAL A O 1
ATOM 673 N N . SER A 1 84 ? -38.151 2.128 61.741 1.00 79.12 84 SER A N 1
ATOM 674 C CA . SER A 1 84 ? -37.236 3.272 61.641 1.00 79.12 84 SER A CA 1
ATOM 675 C C . SER A 1 84 ? -36.032 3.011 60.732 1.00 79.12 84 SER A C 1
ATOM 677 O O . SER A 1 84 ? -35.324 3.949 60.368 1.00 79.12 84 SER A O 1
ATOM 679 N N . ARG A 1 85 ? -35.780 1.748 60.367 1.00 80.75 85 ARG A N 1
ATOM 680 C CA . ARG A 1 85 ? -34.731 1.367 59.425 1.00 80.75 85 ARG A CA 1
ATOM 681 C C . ARG A 1 85 ? -35.204 1.735 58.028 1.00 80.75 85 ARG A C 1
ATOM 683 O O . ARG A 1 85 ? -35.990 1.024 57.410 1.00 80.75 85 ARG A O 1
ATOM 690 N N . ASP A 1 86 ? -34.681 2.836 57.511 1.00 70.25 86 ASP A N 1
ATOM 691 C CA . ASP A 1 86 ? -34.961 3.262 56.145 1.00 70.25 86 ASP A CA 1
ATOM 692 C C . ASP A 1 86 ? -34.214 2.373 55.133 1.00 70.25 86 ASP A C 1
ATOM 694 O O . ASP A 1 86 ? -33.123 2.670 54.645 1.00 70.25 86 ASP A O 1
ATOM 698 N N . THR A 1 87 ? -34.771 1.194 54.860 1.00 81.12 87 THR A N 1
ATOM 699 C CA . THR A 1 87 ? -34.286 0.306 53.796 1.00 81.12 87 THR A CA 1
ATOM 700 C C . THR A 1 87 ? -34.806 0.720 52.423 1.00 81.12 87 THR A C 1
ATOM 702 O O . THR A 1 87 ? -34.257 0.285 51.410 1.00 81.12 87 THR A O 1
ATOM 705 N N . LEU A 1 88 ? -35.850 1.552 52.376 1.00 84.38 88 LEU A N 1
ATOM 706 C CA . LEU A 1 88 ? -36.497 1.978 51.140 1.00 84.38 88 LEU A CA 1
ATOM 707 C C . LEU A 1 88 ? -35.608 2.955 50.364 1.00 84.38 88 LEU A C 1
ATOM 709 O O . LEU A 1 88 ? -35.472 2.822 49.147 1.00 84.38 88 LEU A O 1
ATOM 713 N N . GLU A 1 89 ? -34.934 3.877 51.053 1.00 85.94 89 GLU A N 1
ATOM 714 C CA . GLU A 1 89 ? -33.973 4.782 50.417 1.00 85.94 89 GLU A CA 1
ATOM 715 C C . GLU A 1 89 ? -32.831 4.008 49.730 1.00 85.94 89 GLU A C 1
ATOM 717 O O . GLU A 1 89 ? -32.471 4.283 48.584 1.00 85.94 89 GLU A O 1
ATOM 722 N N . ASN A 1 90 ? -32.317 2.957 50.376 1.00 87.94 90 ASN A N 1
ATOM 723 C CA . ASN A 1 90 ? -31.296 2.099 49.775 1.00 87.94 90 ASN A CA 1
ATOM 724 C C . ASN A 1 90 ? -31.820 1.341 48.549 1.00 87.94 90 ASN A C 1
ATOM 726 O O . ASN A 1 90 ? -31.129 1.286 47.532 1.00 87.94 90 ASN A O 1
ATOM 730 N N . VAL A 1 91 ? -33.029 0.775 48.618 1.00 91.44 91 VAL A N 1
ATOM 731 C CA . VAL A 1 91 ? -33.638 0.068 47.479 1.00 91.44 91 VAL A CA 1
ATOM 732 C C . VAL A 1 91 ? -33.837 1.018 46.299 1.00 91.44 91 VAL A C 1
ATOM 734 O O . VAL A 1 91 ? -33.351 0.729 45.210 1.00 91.44 91 VAL A O 1
ATOM 737 N N . THR A 1 92 ? -34.437 2.188 46.518 1.00 92.75 92 THR A N 1
ATOM 738 C CA . THR A 1 92 ? -34.668 3.179 45.452 1.00 92.75 92 THR A CA 1
ATOM 739 C C . THR A 1 92 ? -33.365 3.718 44.856 1.00 92.75 92 THR A C 1
ATOM 741 O O . THR A 1 92 ? -33.281 3.958 43.648 1.00 92.75 92 THR A O 1
ATOM 744 N N . ARG A 1 93 ? -32.306 3.862 45.665 1.00 94.25 93 ARG A N 1
ATOM 745 C CA . ARG A 1 93 ? -30.963 4.207 45.179 1.00 94.25 93 ARG A CA 1
ATOM 746 C C . ARG A 1 93 ? -30.409 3.135 44.242 1.00 94.25 93 ARG A C 1
ATOM 748 O O . ARG A 1 93 ? -29.894 3.478 43.178 1.00 94.25 93 ARG A O 1
ATOM 755 N N . TRP A 1 94 ? -30.504 1.861 44.620 1.00 95.56 94 TRP A N 1
ATOM 756 C CA . TRP A 1 94 ? -30.030 0.757 43.784 1.00 95.56 94 TRP A CA 1
ATOM 757 C C . TRP A 1 94 ? -30.885 0.569 42.533 1.00 95.56 94 TRP A C 1
ATOM 759 O O . TRP A 1 94 ? -30.334 0.325 41.464 1.00 95.56 94 TRP A O 1
ATOM 769 N N . GLU A 1 95 ? -32.200 0.750 42.623 1.00 96.38 95 GLU A N 1
ATOM 770 C CA . GLU A 1 95 ? -33.096 0.733 41.464 1.00 96.38 95 GLU A CA 1
ATOM 771 C C . GLU A 1 95 ? -32.716 1.812 40.448 1.00 96.38 95 GLU A C 1
ATOM 773 O O . GLU A 1 95 ? -32.573 1.509 39.262 1.00 96.38 95 GLU A O 1
ATOM 778 N N . ARG A 1 96 ? -32.458 3.043 40.912 1.00 96.56 96 ARG A N 1
ATOM 779 C CA . ARG A 1 96 ? -31.984 4.135 40.051 1.00 96.56 96 ARG A CA 1
ATOM 780 C C . ARG A 1 96 ? -30.637 3.801 39.411 1.00 96.56 96 ARG A C 1
ATOM 782 O O . ARG A 1 96 ? -30.503 3.923 38.199 1.00 96.56 96 ARG A O 1
ATOM 789 N N . ALA A 1 97 ? -29.678 3.302 40.192 1.00 97.38 97 ALA A N 1
ATOM 790 C CA . ALA A 1 97 ? -28.365 2.908 39.677 1.00 97.38 97 ALA A CA 1
ATOM 791 C C . ALA A 1 97 ? -28.461 1.788 38.624 1.00 97.38 97 ALA A C 1
ATOM 793 O O . ALA A 1 97 ? -27.763 1.813 37.612 1.00 97.38 97 ALA A O 1
ATOM 794 N N . VAL A 1 98 ? -29.355 0.814 38.823 1.00 98.00 98 VAL A N 1
ATOM 795 C CA . VAL A 1 98 ? -29.616 -0.252 37.845 1.00 98.00 98 VAL A CA 1
ATOM 796 C C . VAL A 1 98 ? -30.270 0.310 36.584 1.00 98.00 98 VAL A C 1
ATOM 798 O O . VAL A 1 98 ? -29.936 -0.126 35.483 1.00 98.00 98 VAL A O 1
ATOM 801 N N . GLN A 1 99 ? -31.196 1.259 36.715 1.00 97.56 99 GLN A N 1
ATOM 802 C CA . GLN A 1 99 ? -31.849 1.891 35.572 1.00 97.56 99 GLN A CA 1
ATOM 803 C C . GLN A 1 99 ? -30.863 2.723 34.741 1.00 97.56 99 GLN A C 1
ATOM 805 O O . GLN A 1 99 ? -30.816 2.561 33.522 1.00 97.56 99 GLN A O 1
ATOM 810 N N . GLU A 1 100 ? -30.042 3.545 35.393 1.00 97.81 100 GLU A N 1
ATOM 811 C CA . GLU A 1 100 ? -28.972 4.320 34.754 1.00 97.81 100 GLU A CA 1
ATOM 812 C C . GLU A 1 100 ? -27.954 3.394 34.078 1.00 97.81 100 GLU A C 1
ATOM 814 O O . GLU A 1 100 ? -27.646 3.568 32.901 1.00 97.81 100 GLU A O 1
ATOM 819 N N . GLY A 1 101 ? -27.514 2.335 34.768 1.00 97.69 101 GLY A N 1
ATOM 820 C CA . GLY A 1 101 ? -26.594 1.347 34.204 1.00 97.69 101 GLY A CA 1
ATOM 821 C C . GLY A 1 101 ? -27.165 0.611 32.988 1.00 97.69 101 GLY A C 1
ATOM 822 O O . GLY A 1 101 ? -26.437 0.342 32.035 1.00 97.69 101 GLY A O 1
ATOM 823 N N . LYS A 1 102 ? -28.472 0.312 32.974 1.00 97.56 102 LYS A N 1
ATOM 824 C CA . LYS A 1 102 ? -29.148 -0.281 31.806 1.00 97.56 102 LYS A CA 1
ATOM 825 C C . LYS A 1 102 ? -29.224 0.691 30.630 1.00 97.56 102 LYS A C 1
ATOM 827 O O . LYS A 1 102 ? -29.008 0.262 29.500 1.00 97.56 102 LYS A O 1
ATOM 832 N N . ALA A 1 103 ? -29.529 1.963 30.885 1.00 97.75 103 ALA A N 1
ATOM 833 C CA . ALA A 1 103 ? -29.571 2.986 29.845 1.00 97.75 103 ALA A CA 1
ATOM 834 C C . ALA A 1 103 ? -28.183 3.192 29.216 1.00 97.75 103 ALA A C 1
ATOM 836 O O . ALA A 1 103 ? -28.059 3.188 27.992 1.00 97.75 103 ALA A O 1
ATOM 837 N N . GLU A 1 104 ? -27.141 3.269 30.046 1.00 97.81 104 GLU A N 1
ATOM 838 C CA . GLU A 1 104 ? -25.756 3.393 29.584 1.00 97.81 104 GLU A CA 1
ATOM 839 C C . GLU A 1 104 ? -25.314 2.158 28.789 1.00 97.81 104 GLU A C 1
ATOM 841 O O . GLU A 1 104 ? -24.744 2.281 27.709 1.00 97.81 104 GLU A O 1
ATOM 846 N N . LEU A 1 105 ? -25.635 0.950 29.265 1.00 97.62 105 LEU A N 1
ATOM 847 C CA . LEU A 1 105 ? -25.327 -0.290 28.549 1.00 97.62 105 LEU A CA 1
ATOM 848 C C . LEU A 1 105 ? -25.947 -0.306 27.143 1.00 97.62 105 LEU A C 1
ATOM 850 O O . LEU A 1 105 ? -25.306 -0.751 26.189 1.00 97.62 105 LEU A O 1
ATOM 854 N N . GLU A 1 106 ? -27.187 0.161 27.009 1.00 97.62 106 GLU A N 1
ATOM 855 C CA . GLU A 1 106 ? -27.877 0.193 25.722 1.00 97.62 106 GLU A CA 1
ATOM 856 C C . GLU A 1 106 ? -27.284 1.249 24.780 1.00 97.62 106 GLU A C 1
ATOM 858 O O . GLU A 1 106 ? -27.068 0.963 23.601 1.00 97.62 106 GLU A O 1
ATOM 863 N N . LEU A 1 107 ? -26.910 2.421 25.304 1.00 97.81 107 LEU A N 1
ATOM 864 C CA . LEU A 1 107 ? -26.174 3.431 24.541 1.00 97.81 107 LEU A CA 1
ATOM 865 C C . LEU A 1 107 ? -24.837 2.872 24.030 1.00 97.81 107 LEU A C 1
ATOM 867 O O . LEU A 1 107 ? -24.540 2.954 22.837 1.00 97.81 107 LEU A O 1
ATOM 871 N N . GLN A 1 108 ? -24.058 2.229 24.901 1.00 97.50 108 GLN A N 1
ATOM 872 C CA . GLN A 1 108 ? -22.779 1.620 24.528 1.00 97.50 108 GLN A CA 1
ATOM 873 C C . GLN A 1 108 ? -22.947 0.504 23.489 1.00 97.50 108 GLN A C 1
ATOM 875 O O . GLN A 1 108 ? -22.106 0.348 22.600 1.00 97.50 108 GLN A O 1
ATOM 880 N N . ARG A 1 109 ? -24.044 -0.263 23.541 1.00 97.88 109 ARG A N 1
ATOM 881 C CA . ARG A 1 109 ? -24.363 -1.262 22.507 1.00 97.88 109 ARG A CA 1
ATOM 882 C C . ARG A 1 109 ? -24.614 -0.622 21.148 1.00 97.88 109 ARG A C 1
ATOM 884 O O . ARG A 1 109 ? -24.095 -1.133 20.157 1.00 97.88 109 ARG A O 1
ATOM 891 N N . GLN A 1 110 ? -25.361 0.479 21.100 1.00 97.81 110 GLN A N 1
ATOM 892 C CA . GLN A 1 110 ? -25.616 1.209 19.857 1.00 97.81 110 GLN A CA 1
ATOM 893 C C . GLN A 1 110 ? -24.322 1.787 19.277 1.00 97.81 110 GLN A C 1
ATOM 895 O O . GLN A 1 110 ? -24.039 1.585 18.097 1.00 97.81 110 GLN A O 1
ATOM 900 N N . VAL A 1 111 ? -23.487 2.414 20.114 1.00 97.88 111 VAL A N 1
ATOM 901 C CA . VAL A 1 111 ? -22.174 2.938 19.701 1.00 97.88 111 VAL A CA 1
ATOM 902 C C . VAL A 1 111 ? -21.283 1.819 19.161 1.00 97.88 111 VAL A C 1
ATOM 904 O O . VAL A 1 111 ? -20.703 1.954 18.086 1.00 97.88 111 VAL A O 1
ATOM 907 N N . LYS A 1 112 ? -21.209 0.678 19.856 1.00 96.75 112 LYS A N 1
ATOM 908 C CA . LYS A 1 112 ? -20.442 -0.484 19.393 1.00 96.75 112 LYS A CA 1
ATOM 909 C C . LYS A 1 112 ? -20.949 -1.008 18.047 1.00 96.75 112 LYS A C 1
ATOM 911 O O . LYS A 1 112 ? -20.133 -1.343 17.193 1.00 96.75 112 LYS A O 1
ATOM 916 N N . ALA A 1 113 ? -22.265 -1.098 17.864 1.00 97.88 113 ALA A N 1
ATOM 917 C CA . ALA A 1 113 ? -22.856 -1.557 16.610 1.00 97.88 113 ALA A CA 1
ATOM 918 C C . ALA A 1 113 ? -22.497 -0.618 15.448 1.00 97.88 113 ALA A C 1
ATOM 920 O O . ALA A 1 113 ? -22.085 -1.096 14.393 1.00 97.88 113 ALA A O 1
ATOM 921 N N . GLN A 1 114 ? -22.567 0.698 15.670 1.00 97.44 114 GLN A N 1
ATOM 922 C CA . GLN A 1 114 ? -22.168 1.693 14.676 1.00 97.44 114 GLN A CA 1
ATOM 923 C C . GLN A 1 114 ? -20.681 1.569 14.320 1.00 97.44 114 GLN A C 1
ATOM 925 O O . GLN A 1 114 ? -20.338 1.437 13.149 1.00 97.44 114 GLN A O 1
ATOM 930 N N . LEU A 1 115 ? -19.804 1.496 15.326 1.00 97.31 115 LEU A N 1
ATOM 931 C CA . LEU A 1 115 ? -18.365 1.318 15.108 1.00 97.31 115 LEU A CA 1
ATOM 932 C C . LEU A 1 115 ? -18.047 0.029 14.344 1.00 97.31 115 LEU A C 1
ATOM 934 O O . LEU A 1 115 ? -17.139 0.006 13.520 1.00 97.31 115 LEU A O 1
ATOM 938 N N . GLN A 1 116 ? -18.783 -1.054 14.594 1.00 97.69 116 GLN A N 1
ATOM 939 C CA . GLN A 1 116 ? -18.587 -2.314 13.882 1.00 97.69 116 GLN A CA 1
ATOM 940 C C . GLN A 1 116 ? -18.950 -2.199 12.393 1.00 97.69 116 GLN A C 1
ATOM 942 O O . GLN A 1 116 ? -18.263 -2.783 11.553 1.00 97.69 116 GLN A O 1
ATOM 947 N N . VAL A 1 117 ? -19.992 -1.431 12.064 1.00 98.12 117 VAL A N 1
ATOM 948 C CA . VAL A 1 117 ? -20.353 -1.109 10.676 1.00 98.12 117 VAL A CA 1
ATOM 949 C C . VAL A 1 117 ? -19.259 -0.259 10.027 1.00 98.12 117 VAL A C 1
ATOM 951 O O . VAL A 1 117 ? -18.782 -0.612 8.948 1.00 98.12 117 VAL A O 1
ATOM 954 N N . ASP A 1 118 ? -18.794 0.790 10.707 1.00 97.69 118 ASP A N 1
ATOM 955 C CA . ASP A 1 118 ? -17.743 1.681 10.201 1.00 97.69 118 ASP A CA 1
ATOM 956 C C . ASP A 1 118 ? -16.429 0.919 9.942 1.00 97.69 118 ASP A C 1
ATOM 958 O O . ASP A 1 118 ? -15.817 1.063 8.882 1.00 97.69 118 ASP A O 1
ATOM 962 N N . ILE A 1 119 ? -16.034 0.022 10.856 1.00 97.75 119 ILE A N 1
ATOM 963 C CA . ILE A 1 119 ? -14.882 -0.877 10.672 1.00 97.75 119 ILE A CA 1
ATOM 964 C C . ILE A 1 119 ? -15.079 -1.768 9.439 1.00 97.75 119 ILE A C 1
ATOM 966 O O . ILE A 1 119 ? -14.145 -1.942 8.657 1.00 97.75 119 ILE A O 1
ATOM 970 N N . GLY A 1 120 ? -16.280 -2.315 9.231 1.00 98.00 120 GLY A N 1
ATOM 971 C CA . GLY A 1 120 ? -16.591 -3.127 8.052 1.00 98.00 120 GLY A CA 1
ATOM 972 C C . GLY A 1 120 ? -16.446 -2.352 6.738 1.00 98.00 120 GLY A C 1
ATOM 973 O O . GLY A 1 120 ? -15.880 -2.870 5.768 1.00 98.00 120 GLY A O 1
ATOM 974 N N . HIS A 1 121 ? -16.896 -1.095 6.713 1.00 98.06 121 HIS A N 1
ATOM 975 C CA . HIS A 1 121 ? -16.721 -0.205 5.565 1.00 98.06 121 HIS A CA 1
ATOM 976 C C . HIS A 1 121 ? -15.244 0.101 5.296 1.00 98.06 121 HIS A C 1
ATOM 978 O O . HIS A 1 121 ? -14.794 -0.036 4.156 1.00 98.06 121 HIS A O 1
ATOM 984 N N . GLU A 1 122 ? -14.472 0.453 6.326 1.00 97.38 122 GLU A N 1
ATOM 985 C CA . GLU A 1 122 ? -13.044 0.750 6.171 1.00 97.38 122 GLU A CA 1
ATOM 986 C C . GLU A 1 122 ? -12.228 -0.485 5.768 1.00 97.38 122 GLU A C 1
ATOM 988 O O . GLU A 1 122 ? -11.366 -0.386 4.895 1.00 97.38 122 GLU A O 1
ATOM 993 N N . MET A 1 123 ? -12.537 -1.668 6.310 1.00 97.56 123 MET A N 1
ATOM 994 C CA . MET A 1 123 ? -11.913 -2.923 5.873 1.00 97.56 123 MET A CA 1
ATOM 995 C C . MET A 1 123 ? -12.201 -3.211 4.397 1.00 97.56 123 MET A C 1
ATOM 997 O O . MET A 1 123 ? -11.281 -3.531 3.645 1.00 97.56 123 MET A O 1
ATOM 1001 N N . SER A 1 124 ? -13.453 -3.050 3.961 1.00 97.88 124 SER A N 1
ATOM 1002 C CA . SER A 1 124 ? -13.831 -3.256 2.556 1.00 97.88 124 SER A CA 1
ATOM 1003 C C . SER A 1 124 ? -13.110 -2.269 1.632 1.00 97.88 124 SER A C 1
ATOM 1005 O O . SER A 1 124 ? -12.612 -2.647 0.572 1.00 97.88 124 SER A O 1
ATOM 1007 N N . ARG A 1 125 ? -12.987 -1.005 2.059 1.00 98.19 125 ARG A N 1
ATOM 1008 C CA . ARG A 1 125 ? -12.249 0.031 1.327 1.00 98.19 125 ARG A CA 1
ATOM 1009 C C . ARG A 1 125 ? -10.756 -0.281 1.236 1.00 98.19 125 ARG A C 1
ATOM 1011 O O . ARG A 1 125 ? -10.167 -0.104 0.172 1.00 98.19 125 ARG A O 1
ATOM 1018 N N . ALA A 1 126 ? -10.150 -0.763 2.321 1.00 97.75 126 ALA A N 1
ATOM 1019 C CA . ALA A 1 126 ? -8.743 -1.150 2.352 1.00 97.75 126 ALA A CA 1
ATOM 1020 C C . ALA A 1 126 ? -8.448 -2.317 1.396 1.00 97.75 126 ALA A C 1
ATOM 1022 O O . ALA A 1 126 ? -7.458 -2.266 0.667 1.00 97.75 126 ALA A O 1
ATOM 1023 N N . VAL A 1 127 ? -9.323 -3.328 1.346 1.00 98.06 127 VAL A N 1
ATOM 1024 C CA . VAL A 1 127 ? -9.197 -4.452 0.402 1.00 98.06 127 VAL A CA 1
ATOM 1025 C C . VAL A 1 127 ? -9.284 -3.961 -1.045 1.00 98.06 127 VAL A C 1
ATOM 1027 O O . VAL A 1 127 ? -8.379 -4.238 -1.828 1.00 98.06 127 VAL A O 1
ATOM 1030 N N . ALA A 1 128 ? -10.288 -3.145 -1.382 1.00 97.88 128 ALA A N 1
ATOM 1031 C CA . ALA A 1 128 ? -10.439 -2.597 -2.734 1.00 97.88 128 ALA A CA 1
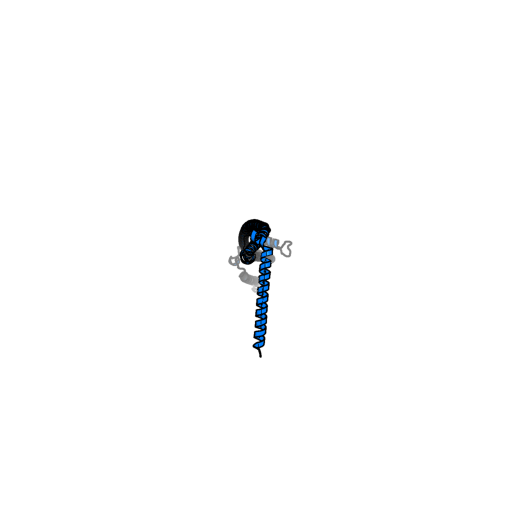ATOM 1032 C C . ALA A 1 128 ? -9.239 -1.729 -3.171 1.00 97.88 128 ALA A C 1
ATOM 1034 O O . ALA A 1 128 ? -8.790 -1.792 -4.320 1.00 97.88 128 ALA A O 1
ATOM 1035 N N . LEU A 1 129 ? -8.687 -0.924 -2.254 1.00 97.81 129 LEU A N 1
ATOM 1036 C CA . LEU A 1 129 ? -7.471 -0.138 -2.499 1.00 97.81 129 LEU A CA 1
ATOM 1037 C C . LEU A 1 129 ? -6.235 -1.027 -2.692 1.00 97.81 129 LEU A C 1
ATOM 1039 O O . LEU A 1 129 ? -5.400 -0.734 -3.546 1.00 97.81 129 LEU A O 1
ATOM 1043 N N . SER A 1 130 ? -6.119 -2.109 -1.923 1.00 98.06 130 SER A N 1
ATOM 1044 C CA . SER A 1 130 ? -5.030 -3.081 -2.058 1.00 98.06 130 SER A CA 1
ATOM 1045 C C . SER A 1 130 ? -5.061 -3.777 -3.423 1.00 98.06 130 SER A C 1
ATOM 1047 O O . SER A 1 130 ? -4.040 -3.836 -4.108 1.00 98.06 130 SER A O 1
ATOM 1049 N N . GLU A 1 131 ? -6.239 -4.226 -3.864 1.00 97.75 131 GLU A N 1
ATOM 1050 C CA . GLU A 1 131 ? -6.431 -4.854 -5.178 1.00 97.75 131 GLU A CA 1
ATOM 1051 C C . GLU A 1 131 ? -6.076 -3.893 -6.317 1.00 97.75 131 GLU A C 1
ATOM 1053 O O . GLU A 1 131 ? -5.241 -4.208 -7.164 1.00 97.75 131 GLU A O 1
ATOM 1058 N N . THR A 1 132 ? -6.612 -2.669 -6.288 1.00 97.81 132 THR A N 1
ATOM 1059 C CA . THR A 1 132 ? -6.285 -1.658 -7.310 1.00 97.81 132 THR A CA 1
ATOM 1060 C C . THR A 1 132 ? -4.810 -1.253 -7.307 1.00 97.81 132 THR A C 1
ATOM 1062 O O . THR A 1 132 ? -4.263 -0.933 -8.364 1.00 97.81 132 THR A O 1
ATOM 1065 N N . CYS A 1 133 ? -4.144 -1.258 -6.150 1.00 97.56 133 CYS A N 1
ATOM 1066 C CA . CYS A 1 133 ? -2.701 -1.046 -6.068 1.00 97.56 133 CYS A CA 1
ATOM 1067 C C . CYS A 1 133 ? -1.935 -2.197 -6.735 1.00 97.56 133 CYS A C 1
ATOM 1069 O O . CYS A 1 133 ? -1.067 -1.949 -7.571 1.00 97.56 133 CYS A O 1
ATOM 1071 N N . SER A 1 134 ? -2.305 -3.445 -6.432 1.00 97.88 134 SER A N 1
ATOM 1072 C CA . SER A 1 134 ? -1.702 -4.641 -7.030 1.00 97.88 134 SER A CA 1
ATOM 1073 C C . SER A 1 134 ? -1.840 -4.650 -8.556 1.00 97.88 134 SER A C 1
ATOM 1075 O O . SER A 1 134 ? -0.851 -4.857 -9.262 1.00 97.88 134 SER A O 1
ATOM 1077 N N . ASP A 1 135 ? -3.024 -4.315 -9.074 1.00 97.69 135 ASP A N 1
ATOM 1078 C CA . ASP A 1 135 ? -3.267 -4.211 -10.514 1.00 97.69 135 ASP A CA 1
ATOM 1079 C C . ASP A 1 135 ? -2.387 -3.143 -11.173 1.00 97.69 135 ASP A C 1
ATOM 1081 O O . ASP A 1 135 ? -1.778 -3.388 -12.220 1.00 97.69 135 ASP A O 1
ATOM 1085 N N . LYS A 1 136 ? -2.274 -1.962 -10.552 1.00 97.25 136 LYS A N 1
ATOM 1086 C CA . LYS A 1 136 ? -1.411 -0.882 -11.053 1.00 97.25 136 LYS A CA 1
ATOM 1087 C C . LYS A 1 136 ? 0.066 -1.269 -11.027 1.00 97.25 136 LYS A C 1
ATOM 1089 O O . LYS A 1 136 ? 0.759 -0.995 -12.005 1.00 97.25 136 LYS A O 1
ATOM 1094 N N . CYS A 1 137 ? 0.536 -1.932 -9.969 1.00 97.75 137 CYS A N 1
ATOM 1095 C CA . CYS A 1 137 ? 1.903 -2.454 -9.898 1.00 97.75 137 CYS A CA 1
ATOM 1096 C C . CYS A 1 137 ? 2.176 -3.447 -11.033 1.00 97.75 137 CYS A C 1
ATOM 1098 O O . CYS A 1 137 ? 3.176 -3.309 -11.732 1.00 97.75 137 CYS A O 1
ATOM 1100 N N . ARG A 1 138 ? 1.246 -4.371 -11.305 1.00 97.88 138 ARG A N 1
ATOM 1101 C CA . ARG A 1 138 ? 1.383 -5.327 -12.413 1.00 97.88 138 ARG A CA 1
ATOM 1102 C C . ARG A 1 138 ? 1.479 -4.630 -13.771 1.00 97.88 138 ARG A C 1
ATOM 1104 O O . ARG A 1 138 ? 2.260 -5.039 -14.627 1.00 97.88 138 ARG A O 1
ATOM 1111 N N . VAL A 1 139 ? 0.679 -3.586 -13.996 1.00 97.69 139 VAL A N 1
ATOM 1112 C CA . VAL A 1 139 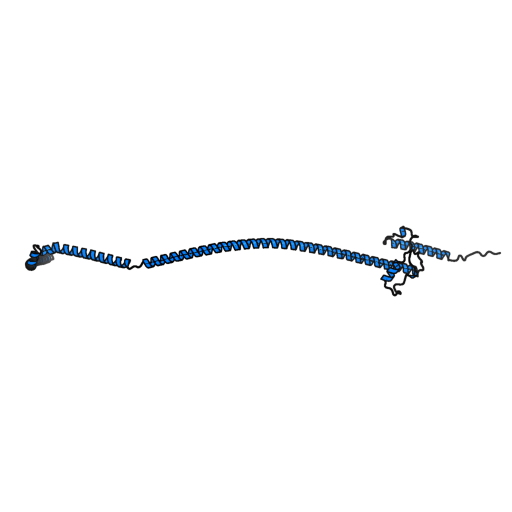? 0.743 -2.798 -15.239 1.00 97.69 139 VAL A CA 1
ATOM 1113 C C . VAL A 1 139 ? 2.078 -2.063 -15.352 1.00 97.69 139 VAL A C 1
ATOM 1115 O O . VAL A 1 139 ? 2.672 -2.057 -16.428 1.00 97.69 139 VAL A O 1
ATOM 1118 N N . MET A 1 140 ? 2.569 -1.479 -14.258 1.00 97.94 140 MET A N 1
ATOM 1119 C CA . MET A 1 140 ? 3.864 -0.797 -14.222 1.00 97.94 140 MET A CA 1
ATOM 1120 C C . MET A 1 140 ? 5.010 -1.751 -14.579 1.00 97.94 140 MET A C 1
ATOM 1122 O O . MET A 1 140 ? 5.778 -1.448 -15.486 1.00 97.94 140 MET A O 1
ATOM 1126 N N . GLU A 1 141 ? 5.048 -2.945 -13.981 1.00 97.94 141 GLU A N 1
ATOM 1127 C CA . GLU A 1 141 ? 6.043 -3.978 -14.301 1.00 97.94 141 GLU A CA 1
ATOM 1128 C C . GLU A 1 141 ? 6.013 -4.373 -15.787 1.00 97.94 141 GLU A C 1
ATOM 1130 O O . GLU A 1 141 ? 7.055 -4.498 -16.432 1.00 97.94 141 GLU A O 1
ATOM 1135 N N . GLN A 1 142 ? 4.821 -4.520 -16.377 1.00 97.81 142 GLN A N 1
ATOM 1136 C CA . GLN A 1 142 ? 4.688 -4.812 -17.809 1.00 97.81 142 GLN A CA 1
ATOM 1137 C C . GLN A 1 142 ? 5.211 -3.673 -18.691 1.00 97.81 142 GLN A C 1
ATOM 1139 O O . GLN A 1 142 ? 5.796 -3.927 -19.747 1.00 97.81 142 GLN A O 1
ATOM 1144 N N . VAL A 1 143 ? 4.979 -2.421 -18.292 1.00 98.00 143 VAL A N 1
ATOM 1145 C CA . VAL A 1 143 ? 5.487 -1.247 -19.009 1.00 98.00 143 VAL A CA 1
ATOM 1146 C C . VAL A 1 143 ? 7.008 -1.170 -18.898 1.00 98.00 143 VAL A C 1
ATOM 1148 O O . VAL A 1 143 ? 7.661 -0.951 -19.916 1.00 98.00 143 VAL A O 1
ATOM 1151 N N . ASP A 1 144 ? 7.585 -1.437 -17.728 1.00 97.81 144 ASP A N 1
ATOM 1152 C CA . ASP A 1 144 ? 9.037 -1.448 -17.532 1.00 97.81 144 ASP A CA 1
ATOM 1153 C C . ASP A 1 144 ? 9.727 -2.506 -18.401 1.00 97.81 144 ASP A C 1
ATOM 1155 O O . ASP A 1 144 ? 10.741 -2.221 -19.047 1.00 97.81 144 ASP A O 1
ATOM 1159 N N . VAL A 1 145 ? 9.137 -3.703 -18.510 1.00 98.19 145 VAL A N 1
ATOM 1160 C CA . VAL A 1 145 ? 9.627 -4.750 -19.422 1.00 98.19 145 VAL A CA 1
ATOM 1161 C C . VAL A 1 145 ? 9.598 -4.272 -20.877 1.00 98.19 145 VAL A C 1
ATOM 1163 O O . VAL A 1 145 ? 10.585 -4.441 -21.595 1.00 98.19 145 VAL A O 1
ATOM 1166 N N . LYS A 1 146 ? 8.510 -3.626 -21.320 1.00 98.00 146 LYS A N 1
ATOM 1167 C CA . LYS A 1 146 ? 8.414 -3.072 -22.685 1.00 98.00 146 LYS A CA 1
ATOM 1168 C C . LYS A 1 146 ? 9.431 -1.959 -22.927 1.00 98.00 146 LYS A C 1
ATOM 1170 O O . LYS A 1 146 ? 10.045 -1.916 -23.989 1.00 98.00 146 LYS A O 1
ATOM 1175 N N . ILE A 1 147 ? 9.652 -1.079 -21.950 1.00 98.19 147 ILE A N 1
ATOM 1176 C CA . ILE A 1 147 ? 10.669 -0.023 -22.038 1.00 98.19 147 ILE A CA 1
ATOM 1177 C C . ILE A 1 147 ? 12.062 -0.640 -22.188 1.00 98.19 147 ILE A C 1
ATOM 1179 O O . ILE A 1 147 ? 12.847 -0.180 -23.018 1.00 98.19 147 ILE A O 1
ATOM 1183 N N . ALA A 1 148 ? 12.376 -1.688 -21.424 1.00 98.12 148 ALA A N 1
ATOM 1184 C CA . ALA A 1 148 ? 13.652 -2.388 -21.537 1.00 98.12 148 ALA A CA 1
ATOM 1185 C C . ALA A 1 148 ? 13.836 -3.035 -22.922 1.00 98.12 148 ALA A C 1
ATOM 1187 O O . ALA A 1 148 ? 14.912 -2.921 -23.508 1.00 98.12 148 ALA A O 1
ATOM 1188 N N . GLN A 1 149 ? 12.786 -3.651 -23.475 1.00 97.94 149 GLN A N 1
ATOM 1189 C CA . GLN A 1 149 ? 12.803 -4.217 -24.830 1.00 97.94 149 GLN A CA 1
ATOM 1190 C C . GLN A 1 149 ? 13.068 -3.143 -25.892 1.00 97.94 149 GLN A C 1
ATOM 1192 O O . GLN A 1 149 ? 14.022 -3.272 -26.656 1.00 97.94 149 GLN A O 1
ATOM 1197 N N . ILE A 1 150 ? 12.313 -2.039 -25.870 1.00 97.94 150 ILE A N 1
ATOM 1198 C CA . ILE A 1 150 ? 12.482 -0.926 -26.818 1.00 97.94 150 ILE A CA 1
ATOM 1199 C C . ILE A 1 150 ? 13.889 -0.321 -26.714 1.00 97.94 150 ILE A C 1
ATOM 1201 O O . ILE A 1 150 ? 14.502 0.006 -27.728 1.00 97.94 150 ILE A O 1
ATOM 1205 N N . ARG A 1 151 ? 14.444 -0.189 -25.501 1.00 98.12 151 ARG A N 1
ATOM 1206 C CA . ARG A 1 151 ? 15.823 0.291 -25.309 1.00 98.12 151 ARG A CA 1
ATOM 1207 C C . ARG A 1 151 ? 16.856 -0.638 -25.945 1.00 98.12 151 ARG A C 1
ATOM 1209 O O . ARG A 1 151 ? 17.809 -0.147 -26.546 1.00 98.12 151 ARG A O 1
ATOM 1216 N N . ASN A 1 152 ? 16.670 -1.952 -25.832 1.00 97.94 152 ASN A N 1
ATOM 1217 C CA . ASN A 1 152 ? 17.563 -2.932 -26.450 1.00 97.94 152 ASN A CA 1
ATOM 1218 C C . ASN A 1 152 ? 17.467 -2.905 -27.981 1.00 97.94 152 ASN A C 1
ATOM 1220 O O . ASN A 1 152 ? 18.496 -2.929 -28.654 1.00 97.94 152 ASN A O 1
ATOM 1224 N N . GLU A 1 153 ? 16.255 -2.801 -28.529 1.00 97.94 153 GLU A N 1
ATOM 1225 C CA . GLU A 1 153 ? 16.031 -2.655 -29.972 1.00 97.94 153 GLU A CA 1
ATOM 1226 C C . GLU A 1 153 ? 16.672 -1.372 -30.508 1.00 97.94 153 GLU A C 1
ATOM 1228 O O . GLU A 1 153 ? 17.415 -1.414 -31.487 1.00 97.94 153 GLU A O 1
ATOM 1233 N N . LEU A 1 154 ? 16.477 -0.244 -29.818 1.00 98.31 154 LEU A N 1
ATOM 1234 C CA . LEU A 1 154 ? 17.099 1.032 -30.171 1.00 98.31 154 LEU A CA 1
ATOM 1235 C C . LEU A 1 154 ? 18.628 0.929 -30.158 1.00 98.31 154 LEU A C 1
ATOM 1237 O O . LEU A 1 154 ? 19.283 1.416 -31.079 1.00 98.31 154 LEU A O 1
ATOM 1241 N N . ALA A 1 155 ? 19.205 0.265 -29.154 1.00 98.06 155 ALA A N 1
ATOM 1242 C CA . ALA A 1 155 ? 20.645 0.036 -29.091 1.00 98.06 155 ALA A CA 1
ATOM 1243 C C . ALA A 1 155 ? 21.156 -0.839 -30.251 1.00 98.06 155 ALA A C 1
ATOM 1245 O O . ALA A 1 155 ? 22.259 -0.602 -30.741 1.00 98.06 155 ALA A O 1
ATOM 1246 N N . SER A 1 156 ? 20.371 -1.824 -30.704 1.00 97.94 156 SER A N 1
ATOM 1247 C CA . SER A 1 156 ? 20.700 -2.634 -31.884 1.00 97.94 156 SER A CA 1
ATOM 1248 C C . SER A 1 156 ? 20.679 -1.793 -33.156 1.00 97.94 156 SER A C 1
ATOM 1250 O O . SER A 1 156 ? 21.677 -1.746 -33.866 1.00 97.94 156 SER A O 1
ATOM 1252 N N . ILE A 1 157 ? 19.591 -1.054 -33.391 1.00 98.12 157 ILE A N 1
ATOM 1253 C CA . ILE A 1 157 ? 19.449 -0.182 -34.565 1.00 98.12 157 ILE A CA 1
ATOM 1254 C C . ILE A 1 157 ? 20.576 0.855 -34.599 1.00 98.12 157 ILE A C 1
ATOM 1256 O O . ILE A 1 157 ? 21.138 1.132 -35.653 1.00 98.12 157 ILE A O 1
ATOM 1260 N N . HIS A 1 158 ? 20.953 1.415 -33.447 1.00 97.81 158 HIS A N 1
ATOM 1261 C CA . HIS A 1 158 ? 22.061 2.361 -33.376 1.00 97.81 158 HIS A CA 1
ATOM 1262 C C . HIS A 1 158 ? 23.400 1.733 -33.792 1.00 97.81 158 HIS A C 1
ATOM 1264 O O . HIS A 1 158 ? 24.170 2.374 -34.504 1.00 97.81 158 HIS A O 1
ATOM 1270 N N . LYS A 1 159 ? 23.674 0.480 -33.402 1.00 98.38 159 LYS A N 1
ATOM 1271 C CA . LYS A 1 159 ? 24.869 -0.242 -33.869 1.00 98.38 159 LYS A CA 1
ATOM 1272 C C . LYS A 1 159 ? 24.845 -0.437 -35.381 1.00 98.38 159 LYS A C 1
ATOM 1274 O O . LYS A 1 159 ? 25.857 -0.173 -36.021 1.00 98.38 159 LYS A O 1
ATOM 1279 N N . ASP A 1 160 ? 23.698 -0.822 -35.936 1.00 98.00 160 ASP A N 1
ATOM 1280 C CA . ASP A 1 160 ? 23.542 -1.015 -37.380 1.00 98.00 160 ASP A CA 1
ATOM 1281 C C . ASP A 1 160 ? 23.764 0.299 -38.142 1.00 98.00 160 ASP A C 1
ATOM 1283 O O . ASP A 1 160 ? 24.481 0.318 -39.140 1.00 98.00 160 ASP A O 1
ATOM 1287 N N . ILE A 1 161 ? 23.238 1.420 -37.629 1.00 98.31 161 ILE A N 1
ATOM 1288 C CA . ILE A 1 161 ? 23.490 2.762 -38.179 1.00 98.31 161 ILE A CA 1
ATOM 1289 C C . ILE A 1 161 ? 24.991 3.068 -38.196 1.00 98.31 161 ILE A C 1
ATOM 1291 O O . ILE A 1 161 ? 25.506 3.512 -39.219 1.00 98.31 161 ILE A O 1
ATOM 1295 N N . VAL A 1 162 ? 25.705 2.812 -37.096 1.00 98.25 162 VAL A N 1
ATOM 1296 C CA . VAL A 1 162 ? 27.159 3.037 -37.027 1.00 98.25 162 VAL A CA 1
ATOM 1297 C C . VAL A 1 162 ? 27.902 2.143 -38.023 1.00 98.25 162 VAL A C 1
ATOM 1299 O O . VAL A 1 162 ? 28.811 2.614 -38.699 1.00 98.25 162 VAL A O 1
ATOM 1302 N N . THR A 1 163 ? 27.512 0.872 -38.163 1.00 98.12 163 THR A N 1
ATOM 1303 C CA . THR A 1 163 ? 28.117 -0.038 -39.148 1.00 98.12 163 THR A CA 1
ATOM 1304 C C . THR A 1 163 ? 27.898 0.443 -40.580 1.00 98.12 163 THR A C 1
ATOM 1306 O O . THR A 1 163 ? 28.846 0.466 -41.362 1.00 98.12 163 THR A O 1
ATOM 1309 N N . VAL A 1 164 ? 26.680 0.867 -40.925 1.00 98.00 164 VAL A N 1
ATOM 1310 C CA . VAL A 1 164 ? 26.378 1.415 -42.255 1.00 98.00 164 VAL A CA 1
ATOM 1311 C C . VAL A 1 164 ? 27.147 2.712 -42.499 1.00 98.00 164 VAL A C 1
ATOM 1313 O O . VAL A 1 164 ? 27.668 2.898 -43.594 1.00 98.00 164 VAL A O 1
ATOM 1316 N N . GLN A 1 165 ? 27.288 3.579 -41.493 1.00 97.94 165 GLN A N 1
ATOM 1317 C CA . GLN A 1 165 ? 28.071 4.808 -41.629 1.00 97.94 165 GLN A CA 1
ATOM 1318 C C . GLN A 1 165 ? 29.542 4.511 -41.949 1.00 97.94 165 GLN A C 1
ATOM 1320 O O . GLN A 1 165 ? 30.084 5.102 -42.874 1.00 97.94 165 GLN A O 1
ATOM 1325 N N . ILE A 1 166 ? 30.161 3.542 -41.264 1.00 98.00 166 ILE A N 1
ATOM 1326 C CA . ILE A 1 166 ? 31.538 3.114 -41.567 1.00 98.00 166 ILE A CA 1
ATOM 1327 C C . ILE A 1 166 ? 31.646 2.617 -43.017 1.00 98.00 166 ILE A C 1
ATOM 1329 O O . ILE A 1 166 ? 32.580 2.982 -43.724 1.00 98.00 166 ILE A O 1
ATOM 1333 N N . GLN A 1 167 ? 30.675 1.829 -43.491 1.00 97.75 167 GLN A N 1
ATOM 1334 C CA . GLN A 1 167 ? 30.664 1.341 -44.877 1.00 97.75 167 GLN A CA 1
ATOM 1335 C C . GLN A 1 167 ? 30.505 2.470 -45.905 1.00 97.75 167 GLN A C 1
ATOM 1337 O O . GLN A 1 167 ? 31.079 2.391 -46.994 1.00 97.75 167 GLN A O 1
ATOM 1342 N N . ILE A 1 168 ? 29.728 3.508 -45.578 1.00 97.69 168 ILE A N 1
ATOM 1343 C CA . ILE A 1 168 ? 29.599 4.712 -46.406 1.00 97.69 168 ILE A CA 1
ATOM 1344 C C . ILE A 1 168 ? 30.949 5.422 -46.475 1.00 97.69 168 ILE A C 1
ATOM 1346 O O . ILE A 1 168 ? 31.440 5.638 -47.580 1.00 97.69 168 ILE A O 1
ATOM 1350 N N . ASP A 1 169 ? 31.580 5.687 -45.332 1.00 97.44 169 ASP A N 1
ATOM 1351 C CA . ASP A 1 169 ? 32.873 6.375 -45.263 1.00 97.44 169 ASP A CA 1
ATOM 1352 C C . ASP A 1 169 ? 33.963 5.599 -46.036 1.00 97.44 169 ASP A C 1
ATOM 1354 O O . ASP A 1 169 ? 34.746 6.181 -46.791 1.00 97.44 169 ASP A O 1
ATOM 1358 N N . GLU A 1 170 ? 33.986 4.264 -45.926 1.00 97.25 170 GLU A N 1
ATOM 1359 C CA . GLU A 1 170 ? 34.876 3.389 -46.704 1.00 97.25 170 GLU A CA 1
ATOM 1360 C C . GLU A 1 170 ? 34.606 3.479 -48.216 1.00 97.25 170 GLU A C 1
ATOM 1362 O O . GLU A 1 170 ? 35.539 3.543 -49.026 1.00 97.25 170 GLU A O 1
ATOM 1367 N N . CYS A 1 171 ? 33.333 3.497 -48.622 1.00 96.81 171 CYS A N 1
ATOM 1368 C CA . CYS A 1 171 ? 32.954 3.649 -50.023 1.00 96.81 171 CYS A CA 1
ATOM 1369 C C . CYS A 1 171 ? 33.329 5.031 -50.568 1.00 96.81 171 CYS A C 1
ATOM 1371 O O . CYS A 1 171 ? 33.861 5.110 -51.676 1.00 96.81 171 CYS A O 1
ATOM 1373 N N . GLU A 1 172 ? 33.098 6.097 -49.805 1.00 95.62 172 GLU A N 1
ATOM 1374 C CA . GLU A 1 172 ? 33.472 7.467 -50.158 1.00 95.62 172 GLU A CA 1
ATOM 1375 C C . GLU A 1 172 ? 34.990 7.605 -50.307 1.00 95.62 172 GLU A C 1
ATOM 1377 O O . GLU A 1 172 ? 35.461 8.099 -51.335 1.00 95.62 172 GLU A O 1
ATOM 1382 N N . ALA A 1 173 ? 35.768 7.068 -49.361 1.00 95.25 173 ALA A N 1
ATOM 1383 C CA . ALA A 1 173 ? 37.226 7.035 -49.448 1.00 95.25 173 ALA A CA 1
ATOM 1384 C C . ALA A 1 173 ? 37.712 6.269 -50.690 1.00 95.25 173 ALA A C 1
ATOM 1386 O O . ALA A 1 173 ? 38.642 6.704 -51.377 1.00 95.25 173 ALA A O 1
ATOM 1387 N N . ARG A 1 174 ? 37.062 5.146 -51.030 1.00 94.81 174 ARG A N 1
ATOM 1388 C CA . ARG A 1 174 ? 37.381 4.380 -52.242 1.00 94.81 174 ARG A CA 1
ATOM 1389 C C . ARG A 1 174 ? 37.049 5.160 -53.516 1.00 94.81 174 ARG A C 1
ATOM 1391 O O . ARG A 1 174 ? 37.854 5.147 -54.446 1.00 94.81 174 ARG A O 1
ATOM 1398 N N . ILE A 1 175 ? 35.906 5.847 -53.569 1.00 93.19 175 ILE A N 1
ATOM 1399 C CA . ILE A 1 175 ? 35.531 6.707 -54.703 1.00 93.19 175 ILE A CA 1
ATOM 1400 C C . ILE A 1 175 ? 36.566 7.820 -54.884 1.00 93.19 175 ILE A C 1
ATOM 1402 O O . ILE A 1 175 ? 37.024 8.053 -56.003 1.00 93.19 175 ILE A O 1
ATOM 1406 N N . GLU A 1 176 ? 36.965 8.478 -53.798 1.00 92.12 176 GLU A N 1
ATOM 1407 C CA . GLU A 1 176 ? 37.927 9.578 -53.844 1.00 92.12 176 GLU A CA 1
ATOM 1408 C C . GLU A 1 176 ? 39.320 9.105 -54.281 1.00 92.12 176 GLU A C 1
ATOM 1410 O O . GLU A 1 176 ? 39.947 9.720 -55.146 1.00 92.12 176 GLU A O 1
ATOM 1415 N N . SER A 1 177 ? 39.761 7.942 -53.790 1.00 91.75 177 SER A N 1
ATOM 1416 C CA . SER A 1 177 ? 40.988 7.286 -54.257 1.00 91.75 177 SER A CA 1
ATOM 1417 C C . SER A 1 177 ? 40.948 7.011 -55.766 1.00 91.75 177 SER A C 1
ATOM 1419 O O . SER A 1 177 ? 41.877 7.371 -56.489 1.00 91.75 177 SER A O 1
ATOM 1421 N N . LYS A 1 178 ? 39.836 6.471 -56.291 1.00 91.62 178 LYS A N 1
ATOM 1422 C CA . LYS A 1 178 ? 39.679 6.221 -57.736 1.00 91.62 178 LYS A CA 1
ATOM 1423 C C . LYS A 1 178 ? 39.641 7.498 -58.574 1.00 91.62 178 LYS A C 1
ATOM 1425 O O . LYS A 1 178 ? 40.174 7.498 -59.686 1.00 91.62 178 LYS A O 1
ATOM 1430 N N . LYS A 1 179 ? 39.062 8.590 -58.066 1.00 91.69 179 LYS A N 1
ATOM 1431 C CA . LYS A 1 179 ? 39.123 9.906 -58.728 1.00 91.69 179 LYS A CA 1
ATOM 1432 C C . LYS A 1 179 ? 40.561 10.418 -58.809 1.00 91.69 179 LYS A C 1
ATOM 1434 O O . LYS A 1 179 ? 40.989 10.830 -59.886 1.00 91.69 179 LYS A O 1
ATOM 1439 N N . SER A 1 180 ? 41.312 10.306 -57.714 1.00 90.56 180 SER A N 1
ATOM 1440 C CA . SER A 1 180 ? 42.731 10.666 -57.666 1.00 90.56 180 SER A CA 1
ATOM 1441 C C . SER A 1 180 ? 43.584 9.822 -58.623 1.00 90.56 180 SER A C 1
ATOM 1443 O O . SER A 1 180 ? 44.375 10.369 -59.393 1.00 90.56 180 SER A O 1
ATOM 1445 N N . GLU A 1 181 ? 43.383 8.499 -58.656 1.00 90.31 181 GLU A N 1
ATOM 1446 C CA . GLU A 1 181 ? 44.048 7.600 -59.611 1.00 90.31 181 GLU A CA 1
ATOM 1447 C C . GLU A 1 181 ? 43.733 7.981 -61.064 1.00 90.31 181 GLU A C 1
ATOM 1449 O O . GLU A 1 181 ? 44.646 8.067 -61.887 1.00 90.31 181 GLU A O 1
ATOM 1454 N N . ARG A 1 182 ? 42.462 8.257 -61.388 1.00 90.44 182 ARG A N 1
ATOM 1455 C CA . ARG A 1 182 ? 42.053 8.698 -62.730 1.00 90.44 182 ARG A CA 1
ATOM 1456 C C . ARG A 1 182 ? 42.776 9.980 -63.142 1.00 90.44 182 ARG A C 1
ATOM 1458 O O . ARG A 1 182 ? 43.373 9.997 -64.219 1.00 90.44 182 ARG A O 1
ATOM 1465 N N . HIS A 1 183 ? 42.753 11.006 -62.289 1.00 89.62 183 HIS A N 1
ATOM 1466 C CA . HIS A 1 183 ? 43.449 12.273 -62.530 1.00 89.62 183 HIS A CA 1
ATOM 1467 C C . HIS A 1 183 ? 44.944 12.046 -62.785 1.00 89.62 183 HIS A C 1
ATOM 1469 O O . HIS A 1 183 ? 45.507 12.519 -63.774 1.00 89.62 183 HIS A O 1
ATOM 1475 N N . LYS A 1 184 ? 45.582 11.230 -61.935 1.00 89.31 184 LYS A N 1
ATOM 1476 C CA . LYS A 1 184 ? 46.997 10.869 -62.055 1.00 89.31 184 LYS A CA 1
ATOM 1477 C C . LYS A 1 184 ? 47.314 10.219 -63.403 1.00 89.31 184 LYS A C 1
ATOM 1479 O O . LYS A 1 184 ? 48.288 10.610 -64.046 1.00 89.31 184 LYS A O 1
ATOM 1484 N N . TYR A 1 185 ? 46.515 9.248 -63.850 1.00 88.50 185 TYR A N 1
ATOM 1485 C CA . TYR A 1 185 ? 46.737 8.592 -65.142 1.00 88.50 185 TYR A CA 1
ATOM 1486 C C . TYR A 1 185 ? 46.517 9.544 -66.322 1.00 88.50 185 TYR A C 1
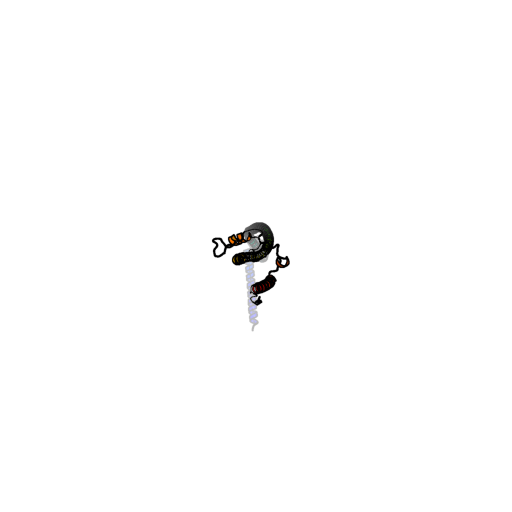ATOM 1488 O O . TYR A 1 185 ? 47.298 9.521 -67.274 1.00 88.50 185 TYR A O 1
ATOM 1496 N N . GLN A 1 186 ? 45.502 10.408 -66.257 1.00 87.75 186 GLN A N 1
ATOM 1497 C CA . GLN A 1 186 ? 45.240 11.423 -67.279 1.00 87.75 186 GLN A CA 1
ATOM 1498 C C . GLN A 1 186 ? 46.407 12.422 -67.392 1.00 87.75 186 GLN A C 1
ATOM 1500 O O . GLN A 1 186 ? 46.914 12.629 -68.497 1.00 87.75 186 GLN A O 1
ATOM 1505 N N . ARG A 1 187 ? 46.920 12.945 -66.265 1.00 87.50 187 ARG A N 1
ATOM 1506 C CA . ARG A 1 187 ? 48.127 13.798 -66.233 1.00 87.50 187 ARG A CA 1
ATOM 1507 C C . ARG A 1 187 ? 49.360 13.083 -66.770 1.00 87.50 187 ARG A C 1
ATOM 1509 O O . ARG A 1 187 ? 50.084 13.641 -67.591 1.00 87.50 187 ARG A O 1
ATOM 1516 N N . GLN A 1 188 ? 49.596 11.838 -66.357 1.00 87.62 188 GLN A N 1
ATOM 1517 C CA . GLN A 1 188 ? 50.739 11.062 -66.842 1.00 87.62 188 GLN A CA 1
ATOM 1518 C C . GLN A 1 188 ? 50.686 10.875 -68.366 1.00 87.62 188 GLN A C 1
ATOM 1520 O O . GLN A 1 188 ? 51.710 11.003 -69.038 1.00 87.62 188 GLN A O 1
ATOM 1525 N N . CYS A 1 189 ? 49.501 10.618 -68.927 1.00 86.69 189 CYS A N 1
ATOM 1526 C CA . CYS A 1 189 ? 49.315 10.528 -70.375 1.00 86.69 189 CYS A CA 1
ATOM 1527 C C . CYS A 1 189 ? 49.591 11.873 -71.068 1.00 86.69 189 CYS A C 1
ATOM 1529 O O . CYS A 1 189 ? 50.306 11.897 -72.071 1.00 86.69 189 CYS A O 1
ATOM 1531 N N . GLN A 1 190 ? 49.099 12.984 -70.508 1.00 85.88 190 GLN A N 1
ATOM 1532 C CA . GLN A 1 190 ? 49.321 14.338 -71.028 1.00 85.88 190 GLN A CA 1
ATOM 1533 C C . GLN A 1 190 ? 50.816 14.705 -71.061 1.00 85.88 190 GLN A C 1
ATOM 1535 O O . GLN A 1 190 ? 51.316 15.129 -72.103 1.00 85.88 190 GLN A O 1
ATOM 1540 N N . ILE A 1 191 ? 51.548 14.477 -69.962 1.00 86.19 191 ILE A N 1
ATOM 1541 C CA . ILE A 1 191 ? 52.991 14.768 -69.843 1.00 86.19 191 ILE A CA 1
ATOM 1542 C C . ILE A 1 191 ? 53.813 13.916 -70.816 1.00 86.19 191 ILE A C 1
ATOM 1544 O O . ILE A 1 191 ? 54.727 14.419 -71.467 1.00 86.19 191 ILE A O 1
ATOM 1548 N N . ASN A 1 192 ? 53.470 12.634 -70.957 1.00 86.00 192 ASN A N 1
ATOM 1549 C CA . ASN A 1 192 ? 54.176 11.714 -71.852 1.00 86.00 192 ASN A CA 1
ATOM 1550 C C . ASN A 1 192 ? 53.823 11.918 -73.338 1.00 86.00 192 ASN A C 1
ATOM 1552 O O . ASN A 1 192 ? 54.311 11.173 -74.188 1.00 86.00 192 ASN A O 1
ATOM 1556 N N . GLY A 1 193 ? 52.954 12.881 -73.669 1.00 82.25 193 GLY A N 1
ATOM 1557 C CA . GLY A 1 193 ? 52.487 13.117 -75.036 1.00 82.25 193 GLY A CA 1
ATOM 1558 C C . GLY A 1 193 ? 51.617 11.987 -75.599 1.00 82.25 193 GLY A C 1
ATOM 1559 O O . GLY A 1 193 ? 51.443 11.891 -76.816 1.00 82.25 193 GLY A O 1
ATOM 1560 N N . LEU A 1 194 ? 51.064 11.128 -74.737 1.00 81.88 194 LEU A N 1
ATOM 1561 C CA . LEU A 1 194 ? 50.192 10.019 -75.112 1.00 81.88 194 LEU A CA 1
ATOM 1562 C C . LEU A 1 194 ? 48.762 10.533 -75.294 1.00 81.88 194 LEU A C 1
ATOM 1564 O O . LEU A 1 194 ? 47.992 10.646 -74.343 1.00 81.88 194 LEU A O 1
ATOM 1568 N N . ARG A 1 195 ? 48.393 10.839 -76.539 1.00 78.69 195 ARG A N 1
ATOM 1569 C CA . ARG A 1 195 ? 47.027 11.252 -76.886 1.00 78.69 195 ARG A CA 1
ATOM 1570 C C . ARG A 1 195 ? 46.135 10.022 -77.044 1.00 78.69 195 ARG A C 1
ATOM 1572 O O . ARG A 1 195 ? 46.127 9.407 -78.110 1.00 78.69 195 ARG A O 1
ATOM 1579 N N . LEU A 1 196 ? 45.394 9.658 -75.995 1.00 83.06 196 LEU A N 1
ATOM 1580 C CA . LEU A 1 196 ? 44.386 8.597 -76.104 1.00 83.06 196 LEU A CA 1
ATOM 1581 C C . LEU A 1 196 ? 43.162 9.108 -76.895 1.00 83.06 196 LEU A C 1
ATOM 1583 O O . LEU A 1 196 ? 42.821 10.293 -76.790 1.00 83.06 196 LEU A O 1
ATOM 1587 N N . PRO A 1 197 ? 42.489 8.246 -77.679 1.00 86.00 197 PRO A N 1
ATOM 1588 C CA . PRO A 1 197 ? 41.222 8.588 -78.318 1.00 86.00 197 PRO A CA 1
ATOM 1589 C C . PRO A 1 197 ? 40.168 8.975 -77.269 1.00 86.00 197 PRO A C 1
ATOM 1591 O O . PRO A 1 197 ? 40.005 8.276 -76.270 1.00 86.00 197 PRO A O 1
ATOM 1594 N N . LEU A 1 198 ? 39.458 10.086 -77.476 1.00 87.62 198 LEU A N 1
ATOM 1595 C CA . LEU A 1 198 ? 38.415 10.575 -76.568 1.00 87.62 198 LEU A CA 1
ATOM 1596 C C . LEU A 1 198 ? 37.037 10.470 -77.231 1.00 87.62 198 LEU A C 1
ATOM 1598 O O . LEU A 1 198 ? 36.877 10.836 -78.393 1.00 87.62 198 LEU A O 1
ATOM 1602 N N . LEU A 1 199 ? 36.040 10.020 -76.471 1.00 87.19 199 LEU A N 1
ATOM 1603 C CA . LEU A 1 199 ? 34.618 10.122 -76.814 1.00 87.19 199 LEU A CA 1
ATOM 1604 C C . LEU A 1 199 ? 34.054 11.501 -76.450 1.00 87.19 199 LEU A C 1
ATOM 1606 O O . LEU A 1 199 ? 33.159 12.003 -77.126 1.00 87.19 199 LEU A O 1
ATOM 1610 N N . GLN A 1 200 ? 34.544 12.095 -75.358 1.00 85.81 200 GLN A N 1
ATOM 1611 C CA . GLN A 1 200 ? 34.067 13.373 -74.827 1.00 85.81 200 GLN A CA 1
ATOM 1612 C C . GLN A 1 200 ? 35.181 14.081 -74.040 1.00 85.81 200 GLN A C 1
ATOM 1614 O O . GLN A 1 200 ? 35.954 13.411 -73.358 1.00 85.81 200 GLN A O 1
ATOM 1619 N N . GLY A 1 201 ? 35.232 15.417 -74.108 1.00 84.69 201 GLY A N 1
ATOM 1620 C CA . GLY A 1 201 ? 36.211 16.260 -73.400 1.00 84.69 201 GLY A CA 1
ATOM 1621 C C . GLY A 1 201 ? 37.447 16.619 -74.235 1.00 84.69 201 GLY A C 1
ATOM 1622 O O . GLY A 1 201 ? 37.589 16.157 -75.369 1.00 84.69 201 GLY A O 1
ATOM 1623 N N . ASN A 1 202 ? 38.329 17.458 -73.682 1.00 82.00 202 ASN A N 1
ATOM 1624 C CA . ASN A 1 202 ? 39.594 17.850 -74.305 1.00 82.00 202 ASN A CA 1
ATOM 1625 C C . ASN A 1 202 ? 40.785 17.604 -73.356 1.00 82.00 202 ASN A C 1
ATOM 1627 O O . ASN A 1 202 ? 40.651 17.682 -72.139 1.00 82.00 202 ASN A O 1
ATOM 1631 N N . TRP A 1 203 ? 41.967 17.329 -73.913 1.00 79.25 203 TRP A N 1
ATOM 1632 C CA . TRP A 1 203 ? 43.207 17.118 -73.149 1.00 79.25 203 TRP A CA 1
ATOM 1633 C C . TRP A 1 203 ? 43.735 18.395 -72.485 1.00 79.25 203 TRP A C 1
ATOM 1635 O O . TRP A 1 203 ? 44.490 18.305 -71.520 1.00 79.25 203 TRP A O 1
ATOM 1645 N N . ASP A 1 204 ? 43.343 19.569 -72.985 1.00 77.06 204 ASP A N 1
ATOM 1646 C CA . ASP A 1 204 ? 43.721 20.864 -72.401 1.00 77.06 204 ASP A CA 1
ATOM 1647 C C . ASP A 1 204 ? 42.979 21.155 -71.086 1.00 77.06 204 ASP A C 1
ATOM 1649 O O . ASP A 1 204 ? 43.394 22.029 -70.332 1.00 77.06 204 ASP A O 1
ATOM 1653 N N . ASP A 1 205 ? 41.918 20.398 -70.785 1.00 77.38 205 ASP A N 1
ATOM 1654 C CA . ASP A 1 205 ? 41.121 20.560 -69.564 1.00 77.38 205 ASP A CA 1
ATOM 1655 C C . ASP A 1 205 ? 41.766 19.881 -68.334 1.00 77.38 205 ASP A C 1
ATOM 1657 O O . ASP A 1 205 ? 41.253 20.011 -67.222 1.00 77.38 205 ASP A O 1
ATOM 1661 N N . ILE A 1 206 ? 42.878 19.154 -68.521 1.00 81.06 206 ILE A N 1
ATOM 1662 C CA . ILE A 1 206 ? 43.599 18.442 -67.456 1.00 81.06 206 ILE A CA 1
ATOM 1663 C C . ILE A 1 206 ? 44.697 19.358 -66.897 1.00 81.06 206 ILE A C 1
ATOM 1665 O O . ILE A 1 206 ? 45.785 19.490 -67.469 1.00 81.06 206 ILE A O 1
ATOM 1669 N N . GLU A 1 207 ? 44.415 19.985 -65.758 1.00 75.50 207 GLU A N 1
ATOM 1670 C CA . GLU A 1 207 ? 45.332 20.883 -65.045 1.00 75.50 207 GLU A CA 1
ATOM 1671 C C . GLU A 1 207 ? 46.130 20.144 -63.955 1.00 75.50 207 GLU A C 1
ATOM 1673 O O . GLU A 1 207 ? 45.689 19.125 -63.433 1.00 75.50 207 GLU A O 1
ATOM 1678 N N . ASP A 1 208 ? 47.312 20.648 -63.589 1.00 72.88 208 ASP A N 1
ATOM 1679 C CA . ASP A 1 208 ? 48.082 20.117 -62.455 1.00 72.88 208 ASP A CA 1
ATOM 1680 C C . ASP A 1 208 ? 47.440 20.535 -61.131 1.00 72.88 208 ASP A C 1
ATOM 1682 O O . ASP A 1 208 ? 47.201 21.724 -60.901 1.00 72.88 208 ASP A O 1
ATOM 1686 N N . SER A 1 209 ? 47.264 19.582 -60.213 1.00 67.44 209 SER A N 1
ATOM 1687 C CA . SER A 1 209 ? 46.724 19.871 -58.879 1.00 67.44 209 SER A CA 1
ATOM 1688 C C . SER A 1 209 ? 47.581 20.845 -58.055 1.00 67.44 209 SER A C 1
ATOM 1690 O O . SER A 1 209 ? 47.058 21.439 -57.118 1.00 67.44 209 SER A O 1
ATOM 1692 N N . GLU A 1 210 ? 48.871 21.014 -58.369 1.00 65.31 210 GLU A N 1
ATOM 1693 C CA . GLU A 1 210 ? 49.776 21.941 -57.666 1.00 65.31 210 GLU A CA 1
ATOM 1694 C C . GLU A 1 210 ? 49.820 23.347 -58.288 1.00 65.31 210 GLU A C 1
ATOM 1696 O O . GLU A 1 210 ? 50.192 24.307 -57.615 1.00 65.31 210 GLU A O 1
ATOM 1701 N N . THR A 1 211 ? 49.449 23.488 -59.565 1.00 65.12 211 THR A N 1
ATOM 1702 C CA . THR A 1 211 ? 49.497 24.772 -60.287 1.00 65.12 211 THR A CA 1
ATOM 1703 C C . THR A 1 211 ? 48.119 25.368 -60.549 1.00 65.12 211 THR A C 1
ATOM 1705 O O . THR A 1 211 ? 48.027 26.529 -60.949 1.00 65.12 211 THR A O 1
ATOM 1708 N N . SER A 1 212 ? 47.053 24.584 -60.375 1.00 72.44 212 SER A N 1
ATOM 1709 C CA . SER A 1 212 ? 45.681 25.056 -60.535 1.00 72.44 212 SER A CA 1
ATOM 1710 C C . SER A 1 212 ? 45.251 25.914 -59.345 1.00 72.44 212 SER A C 1
ATOM 1712 O O . SER A 1 212 ? 45.601 25.652 -58.196 1.00 72.44 212 SER A O 1
ATOM 1714 N N . SER A 1 213 ? 44.454 26.944 -59.623 1.00 76.56 213 SER A N 1
ATOM 1715 C CA . SER A 1 213 ? 43.773 27.747 -58.603 1.00 76.56 213 SER A CA 1
ATOM 1716 C C . SER A 1 213 ? 42.473 27.102 -58.105 1.00 76.56 213 SER A C 1
ATOM 1718 O O . SER A 1 213 ? 41.840 27.645 -57.199 1.00 76.56 213 SER A O 1
ATOM 1720 N N . MET A 1 214 ? 42.059 25.979 -58.705 1.00 80.44 214 MET A N 1
ATOM 1721 C CA . MET A 1 214 ? 40.825 25.269 -58.370 1.00 80.44 214 MET A CA 1
ATOM 1722 C C . MET A 1 214 ? 41.033 24.273 -57.229 1.00 80.44 214 MET A C 1
ATOM 1724 O O . MET A 1 214 ? 42.134 23.777 -56.992 1.00 80.44 214 MET A O 1
ATOM 1728 N N . SER A 1 215 ? 39.949 23.948 -56.527 1.00 85.12 215 SER A N 1
ATOM 1729 C CA . SER A 1 215 ? 39.981 22.890 -55.517 1.00 85.12 215 SER A CA 1
ATOM 1730 C C . SER A 1 215 ? 40.160 21.507 -56.156 1.00 85.12 215 SER A C 1
ATOM 1732 O O . SER A 1 215 ? 39.735 21.259 -57.286 1.00 85.12 215 SER A O 1
ATOM 1734 N N . THR A 1 216 ? 40.728 20.560 -55.406 1.00 83.31 216 THR A N 1
ATOM 1735 C CA . THR A 1 216 ? 40.902 19.165 -55.852 1.00 83.31 216 THR A CA 1
ATOM 1736 C C . THR A 1 216 ? 39.581 18.511 -56.268 1.00 83.31 216 THR A C 1
ATOM 1738 O O . THR A 1 216 ? 39.533 17.780 -57.255 1.00 83.31 216 THR A O 1
ATOM 1741 N N . ALA A 1 217 ? 38.484 18.831 -55.577 1.00 83.94 217 ALA A N 1
ATOM 1742 C CA . ALA A 1 217 ? 37.148 18.350 -55.921 1.00 83.94 217 ALA A CA 1
ATOM 1743 C C . ALA A 1 217 ? 36.657 18.881 -57.282 1.00 83.94 217 ALA A C 1
ATOM 1745 O O . ALA A 1 217 ? 36.060 18.135 -58.060 1.00 83.94 217 ALA A O 1
ATOM 1746 N N . GLU A 1 218 ? 36.921 20.154 -57.592 1.00 84.62 218 GLU A N 1
ATOM 1747 C CA . GLU A 1 218 ? 36.569 20.758 -58.884 1.00 84.62 218 GLU A CA 1
ATOM 1748 C C . GLU A 1 218 ? 37.411 20.189 -60.029 1.00 84.62 218 GLU A C 1
ATOM 1750 O O . GLU A 1 218 ? 36.873 19.951 -61.114 1.00 84.62 218 GLU A O 1
ATOM 1755 N N . LEU A 1 219 ? 38.696 19.910 -59.780 1.00 85.25 219 LEU A N 1
ATOM 1756 C CA . LEU A 1 219 ? 39.577 19.229 -60.733 1.00 85.25 219 LEU A CA 1
ATOM 1757 C C . LEU A 1 219 ? 39.035 17.839 -61.075 1.00 85.25 219 LEU A C 1
ATOM 1759 O O . LEU A 1 219 ? 38.777 17.542 -62.242 1.00 85.25 219 LEU A O 1
ATOM 1763 N N . TYR A 1 220 ? 38.734 17.022 -60.063 1.00 88.44 220 TYR A N 1
ATOM 1764 C CA . TYR A 1 220 ? 38.194 15.683 -60.293 1.00 88.44 220 TYR A CA 1
ATOM 1765 C C . TYR A 1 220 ? 36.823 15.696 -60.985 1.00 88.44 220 TYR A C 1
ATOM 1767 O O . TYR A 1 220 ? 36.524 14.784 -61.761 1.00 88.44 220 TYR A O 1
ATOM 1775 N N . ALA A 1 221 ? 35.993 16.718 -60.748 1.00 85.62 221 ALA A N 1
ATOM 1776 C CA . ALA A 1 221 ? 34.716 16.892 -61.442 1.00 85.62 221 ALA A CA 1
ATOM 1777 C C . ALA A 1 221 ? 34.884 17.282 -62.923 1.00 85.62 221 ALA A C 1
ATOM 1779 O O . ALA A 1 221 ? 34.026 16.955 -63.750 1.00 85.62 221 ALA A O 1
ATOM 1780 N N . ARG A 1 222 ? 35.969 17.980 -63.284 1.00 85.25 222 ARG A N 1
ATOM 1781 C CA . ARG A 1 222 ? 36.326 18.248 -64.686 1.00 85.25 222 ARG A CA 1
ATOM 1782 C C . ARG A 1 222 ? 36.862 16.998 -65.372 1.00 85.25 222 ARG A C 1
ATOM 1784 O O . ARG A 1 222 ? 36.377 16.675 -66.455 1.00 85.25 222 ARG A O 1
ATOM 1791 N N . ASP A 1 223 ? 37.743 16.249 -64.714 1.00 85.38 223 ASP A N 1
ATOM 1792 C CA . ASP A 1 223 ? 38.292 14.990 -65.238 1.00 85.38 223 ASP A CA 1
ATOM 1793 C C . ASP A 1 223 ? 37.211 13.968 -65.595 1.00 85.38 223 ASP A C 1
ATOM 1795 O O . ASP A 1 223 ? 37.355 13.191 -66.537 1.00 85.38 223 ASP A O 1
ATOM 1799 N N . GLU A 1 224 ? 36.102 13.957 -64.850 1.00 85.62 224 GLU A N 1
ATOM 1800 C CA . GLU A 1 224 ? 34.966 13.069 -65.112 1.00 85.62 224 GLU A CA 1
ATOM 1801 C C . GLU A 1 224 ? 34.275 13.351 -66.456 1.00 85.62 224 GLU A C 1
ATOM 1803 O O . GLU A 1 224 ? 33.669 12.457 -67.053 1.00 85.62 224 GLU A O 1
ATOM 1808 N N . ARG A 1 225 ? 34.384 14.583 -66.968 1.00 87.12 225 ARG A N 1
ATOM 1809 C CA . ARG A 1 225 ? 33.833 14.974 -68.275 1.00 87.12 225 ARG A CA 1
ATOM 1810 C C . ARG A 1 225 ? 34.664 14.425 -69.433 1.00 87.12 225 ARG A C 1
ATOM 1812 O O . ARG A 1 225 ? 34.162 14.371 -70.556 1.00 87.12 225 ARG A O 1
ATOM 1819 N N . ILE A 1 226 ? 35.903 14.011 -69.162 1.00 87.31 226 ILE A N 1
ATOM 1820 C CA . ILE A 1 226 ? 36.817 13.427 -70.139 1.00 87.31 226 ILE A CA 1
ATOM 1821 C C . ILE A 1 226 ? 36.567 11.919 -70.198 1.00 87.31 226 ILE A C 1
AT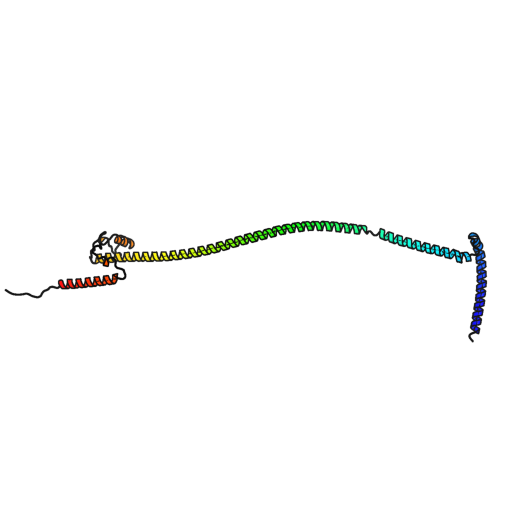OM 1823 O O . ILE A 1 226 ? 36.947 11.162 -69.303 1.00 87.31 226 ILE A O 1
ATOM 1827 N N . ARG A 1 227 ? 35.925 11.461 -71.275 1.00 86.81 227 ARG A N 1
ATOM 1828 C CA . ARG A 1 227 ? 35.656 10.039 -71.522 1.00 86.81 227 ARG A CA 1
ATOM 1829 C C . ARG A 1 227 ? 36.583 9.520 -72.605 1.00 86.81 227 ARG A C 1
ATOM 1831 O O . ARG A 1 227 ? 36.478 9.930 -73.756 1.00 86.81 227 ARG A O 1
ATOM 1838 N N . VAL A 1 228 ? 37.465 8.600 -72.234 1.00 87.31 228 VAL A N 1
ATOM 1839 C CA . VAL A 1 228 ? 38.380 7.916 -73.157 1.00 87.31 228 VAL A CA 1
ATOM 1840 C C . VAL A 1 228 ? 37.617 6.841 -73.936 1.00 87.31 228 VAL A C 1
ATOM 1842 O O . VAL A 1 228 ? 36.787 6.129 -73.371 1.00 87.31 228 VAL A O 1
ATOM 1845 N N . ASP A 1 229 ? 37.889 6.727 -75.235 1.00 89.06 229 ASP A N 1
ATOM 1846 C CA . ASP A 1 229 ? 37.360 5.652 -76.071 1.00 89.06 229 ASP A CA 1
ATOM 1847 C C . ASP A 1 229 ? 38.206 4.382 -75.910 1.00 89.06 229 ASP A C 1
ATOM 1849 O O . ASP A 1 229 ? 39.344 4.299 -76.374 1.00 89.06 229 ASP A O 1
ATOM 1853 N N . PHE A 1 230 ? 37.624 3.370 -75.268 1.00 88.62 230 PHE A N 1
ATOM 1854 C CA . PHE A 1 230 ? 38.243 2.057 -75.092 1.00 88.62 230 PHE A CA 1
ATOM 1855 C C . PHE A 1 230 ? 37.810 1.035 -76.156 1.00 88.62 230 PHE A C 1
ATOM 1857 O O . PHE A 1 230 ? 38.102 -0.150 -76.003 1.00 88.62 230 PHE A O 1
ATOM 1864 N N . SER A 1 231 ? 37.111 1.434 -77.226 1.00 87.44 231 SER A N 1
ATOM 1865 C CA . SER A 1 231 ? 36.611 0.518 -78.268 1.00 87.44 231 SER A CA 1
ATOM 1866 C C . SER A 1 231 ? 37.709 -0.350 -78.900 1.00 87.44 231 SER A C 1
ATOM 1868 O O . SER A 1 231 ? 37.482 -1.531 -79.159 1.00 87.44 231 SER A O 1
ATOM 1870 N N . TYR A 1 232 ? 38.917 0.199 -79.047 1.00 83.62 232 TYR A N 1
ATOM 1871 C CA . TYR A 1 232 ? 40.103 -0.476 -79.589 1.00 83.62 232 TYR A CA 1
ATOM 1872 C C . TYR A 1 232 ? 40.708 -1.549 -78.669 1.00 83.62 232 TYR A C 1
ATOM 1874 O O . TYR A 1 232 ? 41.597 -2.291 -79.090 1.00 83.62 232 TYR A O 1
ATOM 1882 N N . LEU A 1 233 ? 40.266 -1.623 -77.413 1.00 86.12 233 LEU A N 1
ATOM 1883 C CA . LEU A 1 233 ? 40.772 -2.563 -76.421 1.00 86.12 233 LEU A CA 1
ATOM 1884 C C . LEU A 1 233 ? 39.934 -3.855 -76.420 1.00 86.12 233 LEU A C 1
ATOM 1886 O O . LEU A 1 233 ? 38.709 -3.807 -76.550 1.00 86.12 233 LEU A O 1
ATOM 1890 N N . SER A 1 234 ? 40.574 -5.016 -76.249 1.00 85.94 234 SER A N 1
ATOM 1891 C CA . SER A 1 234 ? 39.860 -6.291 -76.096 1.00 85.94 234 SER A CA 1
ATOM 1892 C C . SER A 1 234 ? 39.131 -6.367 -74.752 1.00 85.94 234 SER A C 1
ATOM 1894 O O . SER A 1 234 ? 39.569 -5.782 -73.762 1.00 85.94 234 SER A O 1
ATOM 1896 N N . ASP A 1 235 ? 38.043 -7.135 -74.683 1.00 81.62 235 ASP A N 1
ATOM 1897 C CA . ASP A 1 235 ? 37.223 -7.229 -73.464 1.00 81.62 235 ASP A CA 1
ATOM 1898 C C . ASP A 1 235 ? 37.987 -7.817 -72.268 1.00 81.62 235 ASP A C 1
ATOM 1900 O O . ASP A 1 235 ? 37.767 -7.407 -71.130 1.00 81.62 235 ASP A O 1
ATOM 1904 N N . SER A 1 236 ? 38.973 -8.680 -72.537 1.00 82.06 236 SER A N 1
ATOM 1905 C CA . SER A 1 236 ? 39.904 -9.220 -71.538 1.00 82.06 236 SER A CA 1
ATOM 1906 C C . SER A 1 236 ? 40.764 -8.158 -70.843 1.00 82.06 236 SER A C 1
ATOM 1908 O O . SER A 1 236 ? 41.312 -8.428 -69.785 1.00 82.06 236 SER A O 1
ATOM 1910 N N . LEU A 1 237 ? 40.922 -6.976 -71.445 1.00 82.69 237 LEU A N 1
ATOM 1911 C CA . LEU A 1 237 ? 41.693 -5.855 -70.899 1.00 82.69 237 LEU A CA 1
ATOM 1912 C C . LEU A 1 237 ? 40.792 -4.724 -70.371 1.00 82.69 237 LEU A C 1
ATOM 1914 O O . LEU A 1 237 ? 41.289 -3.824 -69.701 1.00 82.69 237 LEU A O 1
ATOM 1918 N N . LYS A 1 238 ? 39.481 -4.762 -70.652 1.00 83.00 238 LYS A N 1
ATOM 1919 C CA . LYS A 1 238 ? 38.496 -3.795 -70.130 1.00 83.00 238 LYS A CA 1
ATOM 1920 C C . LYS A 1 238 ? 37.992 -4.170 -68.738 1.00 83.00 238 LYS A C 1
ATOM 1922 O O . LYS A 1 238 ? 37.822 -3.292 -67.902 1.00 83.00 238 LYS A O 1
ATOM 1927 N N . ASN A 1 239 ? 37.768 -5.461 -68.499 1.00 81.19 239 ASN A N 1
ATOM 1928 C CA . ASN A 1 239 ? 37.172 -5.977 -67.264 1.00 81.19 239 ASN A CA 1
ATOM 1929 C C . ASN A 1 239 ? 38.197 -6.784 -66.463 1.00 81.19 239 ASN A C 1
ATOM 1931 O O . ASN A 1 239 ? 38.011 -7.972 -66.216 1.00 81.19 239 ASN A O 1
ATOM 1935 N N . VAL A 1 240 ? 39.313 -6.144 -66.121 1.00 84.12 240 VAL A N 1
ATOM 1936 C CA . VAL A 1 240 ? 40.387 -6.766 -65.341 1.00 84.12 240 VAL A CA 1
ATOM 1937 C C . VAL A 1 240 ? 40.119 -6.554 -63.856 1.00 84.12 240 VAL A C 1
ATOM 1939 O O . VAL A 1 240 ? 39.879 -5.425 -63.425 1.00 84.12 240 VAL A O 1
ATOM 1942 N N . GLU A 1 241 ? 40.179 -7.625 -63.068 1.00 81.81 241 GLU A N 1
ATOM 1943 C CA . GLU A 1 241 ? 40.107 -7.526 -61.611 1.00 81.81 241 GLU A CA 1
ATOM 1944 C C . GLU A 1 241 ? 41.352 -6.819 -61.054 1.00 81.81 241 GLU A C 1
ATOM 1946 O O . GLU A 1 241 ? 42.464 -6.986 -61.558 1.00 81.81 241 GLU A O 1
ATOM 1951 N N . GLU A 1 242 ? 41.198 -6.040 -59.979 1.00 78.44 242 GLU A N 1
ATOM 1952 C CA . GLU A 1 242 ? 42.313 -5.278 -59.390 1.00 78.44 242 GLU A CA 1
ATOM 1953 C C . GLU A 1 242 ? 43.506 -6.166 -58.990 1.00 78.44 242 GLU A C 1
ATOM 1955 O O . GLU A 1 242 ? 44.654 -5.716 -59.041 1.00 78.44 242 GLU A O 1
ATOM 1960 N N . ALA A 1 243 ? 43.247 -7.427 -58.628 1.00 82.69 243 ALA A N 1
ATOM 1961 C CA . ALA A 1 243 ? 44.271 -8.408 -58.278 1.00 82.69 243 ALA A CA 1
ATOM 1962 C C . ALA A 1 243 ? 45.179 -8.765 -59.470 1.00 82.69 243 ALA A C 1
ATOM 1964 O O . ALA A 1 243 ? 46.401 -8.846 -59.316 1.00 82.69 243 ALA A O 1
ATOM 1965 N N . ASP A 1 244 ? 44.596 -8.897 -60.661 1.00 85.62 244 ASP A N 1
ATOM 1966 C CA . ASP A 1 244 ? 45.295 -9.317 -61.879 1.00 85.62 244 ASP A CA 1
ATOM 1967 C C . ASP A 1 244 ? 45.880 -8.130 -62.654 1.00 85.62 244 ASP A C 1
ATOM 1969 O O . ASP A 1 244 ? 46.802 -8.287 -63.462 1.00 85.62 244 ASP A O 1
ATOM 1973 N N . PHE A 1 245 ? 45.400 -6.914 -62.366 1.00 85.12 245 PHE A N 1
ATOM 1974 C CA . PHE A 1 245 ? 45.825 -5.681 -63.029 1.00 85.12 245 PHE A CA 1
ATOM 1975 C C . PHE A 1 245 ? 47.345 -5.490 -63.012 1.00 85.12 245 PHE A C 1
ATOM 1977 O O . PHE A 1 245 ? 47.936 -5.131 -64.031 1.00 85.12 245 PHE A O 1
ATOM 1984 N N . LYS A 1 246 ? 48.002 -5.770 -61.878 1.00 86.12 246 LYS A N 1
ATOM 1985 C CA . LYS A 1 246 ? 49.463 -5.626 -61.755 1.00 86.12 246 LYS A CA 1
ATOM 1986 C C . LYS A 1 246 ? 50.215 -6.576 -62.681 1.00 86.12 246 LYS A C 1
ATOM 1988 O O . LYS A 1 246 ? 51.149 -6.148 -63.353 1.00 86.12 246 LYS A O 1
ATOM 1993 N N . GLN A 1 247 ? 49.795 -7.838 -62.743 1.00 88.94 247 GLN A N 1
ATOM 1994 C CA . GLN A 1 247 ? 50.451 -8.840 -63.584 1.00 88.94 247 GLN A CA 1
ATOM 1995 C C . GLN A 1 247 ? 50.304 -8.478 -65.066 1.00 88.94 247 GLN A C 1
ATOM 1997 O O . GLN A 1 247 ? 51.293 -8.436 -65.797 1.00 88.94 247 GLN A O 1
ATOM 2002 N N . ILE A 1 248 ? 49.090 -8.113 -65.488 1.00 87.44 248 ILE A N 1
ATOM 2003 C CA . ILE A 1 248 ? 48.809 -7.703 -66.870 1.00 87.44 248 ILE A CA 1
ATOM 2004 C C . ILE A 1 248 ? 49.585 -6.427 -67.236 1.00 87.44 248 ILE A C 1
ATOM 2006 O O . ILE A 1 248 ? 50.158 -6.343 -68.325 1.00 87.44 248 ILE A O 1
ATOM 2010 N N . ALA A 1 249 ? 49.660 -5.445 -66.333 1.00 86.00 249 ALA A N 1
ATOM 2011 C CA . ALA A 1 249 ? 50.437 -4.225 -66.549 1.00 86.00 249 ALA A CA 1
ATOM 2012 C C . ALA A 1 249 ? 51.937 -4.520 -66.726 1.00 86.00 249 ALA A C 1
ATOM 2014 O O . ALA A 1 249 ? 52.566 -3.991 -67.646 1.00 86.00 249 ALA A O 1
ATOM 2015 N N . GLU A 1 250 ? 52.511 -5.404 -65.904 1.00 90.38 250 GLU A N 1
ATOM 2016 C CA . GLU A 1 250 ? 53.908 -5.832 -66.037 1.00 90.38 250 GLU A CA 1
ATOM 2017 C C . GLU A 1 250 ? 54.171 -6.563 -67.359 1.00 90.38 250 GLU A C 1
ATOM 2019 O O . GLU A 1 250 ? 55.202 -6.340 -68.003 1.00 90.38 250 GLU A O 1
ATOM 2024 N N . GLU A 1 251 ? 53.250 -7.421 -67.799 1.00 91.00 251 GLU A N 1
ATOM 2025 C CA . GLU A 1 251 ? 53.350 -8.102 -69.092 1.00 91.00 251 GLU A CA 1
ATOM 2026 C C . GLU A 1 251 ? 53.316 -7.125 -70.270 1.00 91.00 251 GLU A C 1
ATOM 2028 O O . GLU A 1 251 ? 54.132 -7.230 -71.193 1.00 91.00 251 GLU A O 1
ATOM 2033 N N . LEU A 1 252 ? 52.402 -6.153 -70.243 1.00 89.50 252 LEU A N 1
ATOM 2034 C CA . LEU A 1 252 ? 52.323 -5.111 -71.264 1.00 89.50 252 LEU A CA 1
ATOM 2035 C C . LEU A 1 252 ? 53.591 -4.251 -71.271 1.00 89.50 252 LEU A C 1
ATOM 2037 O O . LEU A 1 252 ? 54.135 -3.988 -72.345 1.00 89.50 252 LEU A O 1
ATOM 2041 N N . GLN A 1 253 ? 54.126 -3.896 -70.101 1.00 90.50 253 GLN A N 1
ATOM 2042 C CA . GLN A 1 253 ? 55.374 -3.140 -70.003 1.00 90.50 253 GLN A CA 1
ATOM 2043 C C . GLN A 1 253 ? 56.568 -3.920 -70.571 1.00 90.50 253 GLN A C 1
ATOM 2045 O O . GLN A 1 253 ? 57.398 -3.347 -71.279 1.00 90.50 253 GLN A O 1
ATOM 2050 N N . LYS A 1 254 ? 56.653 -5.236 -70.328 1.00 92.62 254 LYS A N 1
ATOM 2051 C CA . LYS A 1 254 ? 57.683 -6.095 -70.943 1.00 92.62 254 LYS A CA 1
ATOM 2052 C C . LYS A 1 254 ? 57.588 -6.069 -72.470 1.00 92.62 254 LYS A C 1
ATOM 2054 O O . LYS A 1 254 ? 58.611 -5.878 -73.126 1.00 92.62 254 LYS A O 1
ATOM 2059 N N . LYS A 1 255 ? 56.375 -6.181 -73.027 1.00 90.94 255 LYS A N 1
ATOM 2060 C CA . LYS A 1 255 ? 56.134 -6.099 -74.480 1.00 90.94 255 LYS A CA 1
ATOM 2061 C C . LYS A 1 255 ? 56.498 -4.728 -75.056 1.00 90.94 255 LYS A C 1
ATOM 2063 O O . LYS A 1 255 ? 57.049 -4.664 -76.154 1.00 90.94 255 LYS A O 1
ATOM 2068 N N . ILE A 1 256 ? 56.220 -3.638 -74.336 1.00 89.12 256 ILE A N 1
ATOM 2069 C CA . ILE A 1 256 ? 56.637 -2.280 -74.728 1.00 89.12 256 ILE A CA 1
ATOM 2070 C C . ILE A 1 256 ? 58.164 -2.201 -74.782 1.00 89.12 256 ILE A C 1
ATOM 2072 O O . ILE A 1 256 ? 58.714 -1.863 -75.826 1.00 89.12 256 ILE A O 1
ATOM 2076 N N . ASN A 1 257 ? 58.851 -2.602 -73.711 1.00 91.50 257 ASN A N 1
ATOM 2077 C CA . ASN A 1 257 ? 60.313 -2.559 -73.633 1.00 91.50 257 ASN A CA 1
ATOM 2078 C C . ASN A 1 257 ? 60.980 -3.416 -74.724 1.00 91.50 257 ASN A C 1
ATOM 2080 O O . ASN A 1 257 ? 62.014 -3.040 -75.276 1.00 91.50 257 ASN A O 1
ATOM 2084 N N . GLU A 1 258 ? 60.405 -4.576 -75.046 1.00 91.62 258 GLU A N 1
ATOM 2085 C CA . GLU A 1 258 ? 60.867 -5.427 -76.143 1.00 91.62 258 GLU A CA 1
ATOM 2086 C C . GLU A 1 258 ? 60.711 -4.732 -77.502 1.00 91.62 258 GLU A C 1
ATOM 2088 O O . GLU A 1 258 ? 61.671 -4.655 -78.270 1.00 91.62 258 GLU A O 1
ATOM 2093 N N . ARG A 1 259 ? 59.539 -4.146 -77.779 1.00 87.06 259 ARG A N 1
ATOM 2094 C CA . ARG A 1 259 ? 59.302 -3.381 -79.013 1.00 87.06 259 ARG A CA 1
ATOM 2095 C C . ARG A 1 259 ? 60.201 -2.152 -79.119 1.00 87.06 259 ARG A C 1
ATOM 2097 O O . ARG A 1 259 ? 60.710 -1.873 -80.201 1.00 87.06 259 ARG A O 1
ATOM 2104 N N . GLU A 1 260 ? 60.458 -1.453 -78.018 1.00 86.19 260 GLU A N 1
ATOM 2105 C CA . GLU A 1 260 ? 61.415 -0.344 -77.972 1.00 86.19 260 GLU A CA 1
ATOM 2106 C C . GLU A 1 260 ? 62.847 -0.794 -78.278 1.00 86.19 260 GLU A C 1
ATOM 2108 O O . GLU A 1 260 ? 63.570 -0.099 -78.993 1.00 86.19 260 GLU A O 1
ATOM 2113 N N . ARG A 1 261 ? 63.274 -1.961 -77.771 1.00 88.25 261 ARG A N 1
ATOM 2114 C CA . ARG A 1 261 ? 64.582 -2.546 -78.113 1.00 88.25 261 ARG A CA 1
ATOM 2115 C C . ARG A 1 261 ? 64.676 -2.849 -79.605 1.00 88.25 261 ARG A C 1
ATOM 2117 O O . ARG A 1 261 ? 65.681 -2.499 -80.218 1.00 88.25 261 ARG A O 1
ATOM 2124 N N . ILE A 1 262 ? 63.627 -3.430 -80.187 1.00 86.06 262 ILE A N 1
ATOM 2125 C CA . ILE A 1 262 ? 63.558 -3.711 -81.628 1.00 86.06 262 ILE A CA 1
ATOM 2126 C C . ILE A 1 262 ? 63.622 -2.405 -82.434 1.00 86.06 262 ILE A C 1
ATOM 2128 O O . ILE A 1 262 ? 64.420 -2.300 -83.362 1.00 86.06 262 ILE A O 1
ATOM 2132 N N . LEU A 1 263 ? 62.856 -1.378 -82.052 1.00 84.00 263 LEU A N 1
ATOM 2133 C CA . LEU A 1 263 ? 62.892 -0.053 -82.686 1.00 84.00 263 LEU A CA 1
ATOM 2134 C C . LEU A 1 263 ? 64.292 0.574 -82.645 1.00 84.00 263 LEU A C 1
ATOM 2136 O O . LEU A 1 263 ? 64.777 1.061 -83.666 1.00 84.00 263 LEU A O 1
ATOM 2140 N N . LYS A 1 264 ? 64.975 0.506 -81.496 1.00 82.25 264 LYS A N 1
ATOM 2141 C CA . LYS A 1 264 ? 66.360 0.983 -81.344 1.00 82.25 264 LYS A CA 1
ATOM 2142 C C . LYS A 1 264 ? 67.349 0.187 -82.200 1.00 82.25 264 LYS A C 1
ATOM 2144 O O . LYS A 1 264 ? 68.283 0.766 -82.743 1.00 82.25 264 LYS A O 1
ATOM 2149 N N . GLN A 1 265 ? 67.136 -1.119 -82.354 1.00 78.69 265 GLN A N 1
ATOM 2150 C CA . GLN A 1 265 ? 67.965 -1.979 -83.200 1.00 78.69 265 GLN A CA 1
ATOM 2151 C C . GLN A 1 265 ? 67.762 -1.694 -84.699 1.00 78.69 265 GLN A C 1
ATOM 2153 O O . GLN A 1 265 ? 68.724 -1.755 -85.457 1.00 78.69 265 GLN A O 1
ATOM 2158 N N . ILE A 1 266 ? 66.547 -1.327 -85.120 1.00 71.62 266 ILE A N 1
ATOM 2159 C CA . ILE A 1 266 ? 66.235 -0.918 -86.502 1.00 71.62 266 ILE A CA 1
ATOM 2160 C C . ILE A 1 266 ? 66.802 0.478 -86.820 1.00 71.62 266 ILE A C 1
ATOM 2162 O O . ILE A 1 266 ? 67.207 0.732 -87.951 1.00 71.62 266 ILE A O 1
ATOM 2166 N N . GLN A 1 267 ? 66.866 1.380 -85.836 1.00 60.75 267 GLN A N 1
ATOM 2167 C CA . GLN A 1 267 ? 67.471 2.712 -85.987 1.00 60.75 267 GLN A CA 1
ATOM 2168 C C . GLN A 1 267 ? 69.012 2.714 -85.947 1.00 60.75 267 GLN A C 1
ATOM 2170 O O . GLN A 1 267 ? 69.622 3.740 -86.252 1.00 60.75 267 GLN A O 1
ATOM 2175 N N . ALA A 1 268 ? 69.665 1.597 -85.604 1.00 52.56 268 ALA A N 1
ATOM 2176 C CA . ALA A 1 268 ? 71.120 1.481 -85.687 1.00 52.56 268 ALA A CA 1
ATOM 2177 C C . ALA A 1 268 ? 71.554 1.306 -87.162 1.00 52.56 268 ALA A C 1
ATOM 2179 O O . ALA A 1 268 ? 71.086 0.385 -87.834 1.00 52.56 268 ALA A O 1
ATOM 2180 N N . PRO A 1 269 ? 72.439 2.163 -87.708 1.00 55.66 269 PRO A N 1
ATOM 2181 C CA . PRO A 1 269 ? 72.730 2.170 -89.136 1.00 55.66 269 PRO A CA 1
ATOM 2182 C C . PRO A 1 269 ? 73.542 0.935 -89.550 1.00 55.66 269 PRO A C 1
ATOM 2184 O O . PRO A 1 269 ? 74.641 0.700 -89.043 1.00 55.66 269 PRO A O 1
ATOM 2187 N N . ASN A 1 270 ? 73.052 0.196 -90.551 1.00 55.25 270 ASN A N 1
ATOM 2188 C CA . ASN A 1 270 ? 73.850 -0.750 -91.340 1.00 55.25 270 ASN A CA 1
ATOM 2189 C C . ASN A 1 270 ? 74.878 0.021 -92.197 1.00 55.25 270 ASN A C 1
ATOM 2191 O O . ASN A 1 270 ? 74.753 0.122 -93.414 1.00 55.25 270 ASN A O 1
ATOM 2195 N N . LEU A 1 271 ? 75.910 0.583 -91.565 1.00 55.81 271 LEU A N 1
ATOM 2196 C CA . LEU A 1 271 ? 77.076 1.194 -92.215 1.00 55.81 271 LEU A CA 1
ATOM 2197 C C . LEU A 1 271 ? 78.223 0.178 -92.327 1.00 55.81 271 LEU A C 1
ATOM 2199 O O . LEU A 1 271 ? 79.310 0.400 -91.801 1.00 55.81 271 LEU A O 1
ATOM 2203 N N . LYS A 1 272 ? 78.006 -0.953 -93.010 1.00 47.06 272 LYS A N 1
ATOM 2204 C CA . LYS A 1 272 ? 79.105 -1.790 -93.527 1.00 47.06 272 LYS A CA 1
ATOM 2205 C C . LYS A 1 272 ? 78.733 -2.445 -94.860 1.00 47.06 272 LYS A C 1
ATOM 2207 O O . LYS A 1 272 ? 78.041 -3.453 -94.892 1.00 47.06 272 LYS A O 1
ATOM 2212 N N . GLY A 1 273 ? 79.321 -1.905 -95.929 1.00 42.22 273 GLY A N 1
ATOM 2213 C CA . GLY A 1 273 ? 79.820 -2.698 -97.053 1.00 42.22 273 GLY A CA 1
ATOM 2214 C C . GLY A 1 273 ? 78.953 -2.761 -98.309 1.00 42.22 273 GLY A C 1
ATOM 2215 O O . GLY A 1 273 ? 78.143 -3.668 -98.452 1.00 42.22 273 GLY A O 1
ATOM 2216 N N . LYS A 1 274 ? 79.268 -1.901 -99.286 1.00 40.03 274 LYS A N 1
ATOM 2217 C CA . LYS A 1 274 ? 79.836 -2.341 -100.576 1.00 40.03 274 LYS A CA 1
ATOM 2218 C C . LYS A 1 274 ? 80.354 -1.138 -101.377 1.00 40.03 274 LYS A C 1
ATOM 2220 O O . LYS A 1 274 ? 79.606 -0.475 -102.081 1.00 40.03 274 LYS A O 1
ATOM 2225 N N . ASN A 1 275 ? 81.662 -0.903 -101.259 1.00 40.84 275 ASN A N 1
ATOM 2226 C CA . ASN A 1 275 ? 82.478 -0.457 -102.387 1.00 40.84 275 ASN A CA 1
ATOM 2227 C C . ASN A 1 275 ? 82.633 -1.654 -103.332 1.00 40.84 275 ASN A C 1
ATOM 2229 O O . ASN A 1 275 ? 83.101 -2.687 -102.860 1.00 40.84 275 ASN A O 1
ATOM 2233 N N . VAL A 1 276 ? 82.289 -1.497 -104.611 1.00 41.31 276 VAL A N 1
ATOM 2234 C CA . VAL A 1 276 ? 82.899 -2.162 -105.785 1.00 41.31 276 VAL A CA 1
ATOM 2235 C C . VAL A 1 276 ? 82.623 -1.191 -106.950 1.00 41.31 276 VAL A C 1
ATOM 2237 O O . VAL A 1 276 ? 81.459 -0.971 -107.262 1.00 41.31 276 VAL A O 1
ATOM 2240 N N . GLN A 1 277 ? 83.553 -0.287 -107.287 1.00 40.84 277 GLN A N 1
ATOM 2241 C CA . GLN A 1 277 ? 84.469 -0.397 -108.442 1.00 40.84 277 GLN A CA 1
ATOM 2242 C C . GLN A 1 277 ? 83.767 -0.861 -109.727 1.00 40.84 277 GLN A C 1
ATOM 2244 O O . GLN A 1 277 ? 83.495 -2.045 -109.878 1.00 40.84 277 GLN A O 1
ATOM 2249 N N . ASP A 1 278 ? 83.417 0.079 -110.605 1.00 38.12 278 ASP A N 1
ATOM 2250 C CA . ASP A 1 278 ? 84.205 0.431 -111.799 1.00 38.12 278 ASP A CA 1
ATOM 2251 C C . ASP A 1 278 ? 83.850 1.856 -112.260 1.00 38.12 278 ASP A C 1
ATOM 2253 O O . ASP A 1 278 ? 82.679 2.262 -112.065 1.00 38.12 278 ASP A O 1
#

Secondary structure (DSSP, 8-state):
--HHHHHHHHHHHHHHHHHHHHHHHHHHHHHHHHTHHHHHHHT-SSHHHIIIIIHHHHHHHHHHHHHHHHHHHHHHHHHHHHHHS-HHHHHHHHHHHHHHHHHHHHHHHHHHHHHHHHHHHHHHHHHHHHHHHHHHHHHHHHHHHHHHHHHHHHHHHHHHHHHHHHHHHHHHHHHHHHHHHHHHHHHHHHHTT----EEES-GGG---TTT-SS-HHHHHHHHTT-EE--TTS-HHHHS--HHHHHHHHHHHHHHHHHHHHHHHHHSS----------

Foldseek 3Di:
DVVVVVVVVVVVVVVVVVVVVVVVVVVQVVQCVVCVVVCVVVVHPGVVVCVPPVVVVVVVVVVVVVVVVVVVVVVVVVVVVVVPPPVVVVVVVVVVVVVVVVVVVVVVVVVVVVVVVVVVVVVVVVVVVVVVVVVVVVVVVVVVVVVVVVVVVVVVVVVVVVVVVVVVVVVVVVVLVVLVVLLVVLVVCLVVVNDAAWPFDDSVLNDDCVPDPDDPVVNSVSSVRTHGDCVVPDPCLVDDDPVCVVVVVVVVVVVVVVVVVVVVVVPPDPPDDDDDDD

pLDDT: mean 85.54, std 12.57, range [38.12, 98.38]